Protein AF-A0A0G2AQW0-F1 (afdb_monomer_lite)

Foldseek 3Di:
DQDVVQLCVQLVLLVVLLVQCVVVLQADLVSLVVVDQAAHRSVLQLLSVCSNPQQSSLLSVLCVVCVVPDDPVLLVVLLVVQLVVLVCCCQPPVLVVCPVHNHSQYHPSDGGPSVVSVSNSSSSSSSSVCCSLPPPDDDDLVSLVVSLVSVLVSLCRNLVLVVLVVCVVPVDSRHDHDDSDDPVSCCVSVVSNVVSVVSSVRSND

pLDDT: mean 95.09, std 4.91, range [57.62, 98.62]

Sequence (205 aa):
MFSKTWLVVFVVPVLLQGMFAYRDDFFTPTDVLFRQTYGLPFLYHGGMWSDVFLFAPLMAYIIDTHGGTWEWKLLFIALAFGLAASYAMHMYLYVPGGMKIPEAHTHDGMLTTAGWIHLFYMTAGIAVLVLFYLAPSIHSPAEVWTVSGLLFLHFVIGTHVPFKIWVAIRNPIWYPTGPIVDLPTAFTLGGLAAALIGLSLWATR

Structure (mmCIF, N/CA/C/O backbone):
data_AF-A0A0G2AQW0-F1
#
_entry.id   AF-A0A0G2AQW0-F1
#
loop_
_atom_site.group_PDB
_atom_site.id
_atom_site.type_symbol
_atom_site.label_atom_id
_atom_site.label_alt_id
_atom_site.label_comp_id
_atom_site.label_asym_id
_atom_site.label_entity_id
_atom_site.label_seq_id
_atom_site.pdbx_PDB_ins_code
_atom_site.Cartn_x
_atom_site.Cartn_y
_atom_site.Cartn_z
_atom_site.occupancy
_atom_site.B_iso_or_equiv
_atom_site.auth_seq_id
_atom_site.auth_comp_id
_atom_site.auth_asym_id
_atom_site.auth_atom_id
_atom_site.pdbx_PDB_model_num
ATOM 1 N N . MET A 1 1 ? -11.891 -14.085 17.161 1.00 57.62 1 MET A N 1
ATOM 2 C CA . MET A 1 1 ? -11.386 -15.343 16.561 1.00 57.62 1 MET A CA 1
ATOM 3 C C . MET A 1 1 ? -11.055 -14.946 15.148 1.00 57.62 1 MET A C 1
ATOM 5 O O . MET A 1 1 ? -12.000 -14.733 14.416 1.00 57.62 1 MET A O 1
ATOM 9 N N . PHE A 1 2 ? -9.774 -14.769 14.809 1.00 69.62 2 PHE A N 1
ATOM 10 C CA . PHE A 1 2 ? -9.369 -14.102 13.566 1.00 69.62 2 PHE A CA 1
ATOM 11 C C . PHE A 1 2 ? -10.108 -14.672 12.345 1.00 69.62 2 PHE A C 1
ATOM 13 O O . PHE A 1 2 ? -9.852 -15.808 11.924 1.00 69.62 2 PHE A O 1
ATOM 20 N N . SER A 1 3 ? -11.063 -13.906 11.814 1.00 77.81 3 SER A N 1
ATOM 21 C CA . SER A 1 3 ? -11.886 -14.344 10.695 1.00 77.81 3 SER A CA 1
ATOM 22 C C . SER A 1 3 ? -11.045 -14.443 9.427 1.00 77.81 3 SER A C 1
ATOM 24 O O . SER A 1 3 ? -10.626 -13.446 8.835 1.00 77.81 3 SER A O 1
ATOM 26 N N . LYS A 1 4 ? -10.839 -15.682 8.967 1.00 89.62 4 LYS A N 1
ATOM 27 C CA . LYS A 1 4 ? -10.172 -15.983 7.690 1.00 89.62 4 LYS A CA 1
ATOM 28 C C . LYS A 1 4 ? -10.863 -15.297 6.504 1.00 89.62 4 LYS A C 1
ATOM 30 O O . LYS A 1 4 ? -10.213 -15.051 5.494 1.00 89.62 4 LYS A O 1
ATOM 35 N N . THR A 1 5 ? -12.149 -14.963 6.632 1.00 92.94 5 THR A N 1
ATOM 36 C CA . THR A 1 5 ? -12.943 -14.312 5.586 1.00 92.94 5 THR A CA 1
ATOM 37 C C . THR A 1 5 ? -12.361 -12.960 5.192 1.00 92.94 5 THR A C 1
ATOM 39 O O . THR A 1 5 ? -12.134 -12.727 4.008 1.00 92.94 5 THR A O 1
ATOM 42 N N . TRP A 1 6 ? -12.057 -12.085 6.156 1.00 93.50 6 TRP A N 1
ATOM 43 C CA . TRP A 1 6 ? -11.540 -10.749 5.841 1.00 93.50 6 TRP A CA 1
ATOM 44 C C . TRP A 1 6 ? -10.136 -10.800 5.254 1.00 93.50 6 TRP A C 1
ATOM 46 O O . TRP A 1 6 ? -9.836 -10.060 4.323 1.00 93.50 6 TRP A O 1
ATOM 56 N N . LEU A 1 7 ? -9.304 -11.738 5.711 1.00 93.69 7 LEU A N 1
ATOM 57 C CA . LEU A 1 7 ? -7.998 -11.955 5.099 1.00 93.69 7 LEU A CA 1
ATOM 58 C C . LEU A 1 7 ? -8.139 -12.319 3.613 1.00 93.69 7 LEU A C 1
ATOM 60 O O . LEU A 1 7 ? -7.457 -11.739 2.775 1.00 93.69 7 LEU A O 1
ATOM 64 N N . VAL A 1 8 ? -9.058 -13.229 3.271 1.00 94.12 8 VAL A N 1
ATOM 65 C CA . VAL A 1 8 ? -9.333 -13.590 1.870 1.00 94.12 8 VAL A CA 1
ATOM 66 C C . VAL A 1 8 ? -9.827 -12.378 1.075 1.00 94.12 8 VAL A C 1
ATOM 68 O O . VAL A 1 8 ? -9.347 -12.158 -0.035 1.00 94.12 8 VAL A O 1
ATOM 71 N N . VAL A 1 9 ? -10.722 -11.564 1.647 1.00 95.31 9 VAL A N 1
ATOM 72 C CA . VAL A 1 9 ? -11.251 -10.347 1.001 1.00 95.31 9 VAL A CA 1
ATOM 73 C C . VAL A 1 9 ? -10.143 -9.365 0.615 1.00 95.31 9 VAL A C 1
ATOM 75 O O . VAL A 1 9 ? -10.239 -8.763 -0.449 1.00 95.31 9 VAL A O 1
ATOM 78 N N . PHE A 1 10 ? -9.087 -9.223 1.422 1.00 96.25 10 PHE A N 1
ATOM 79 C CA . PHE A 1 10 ? -7.973 -8.317 1.109 1.00 96.25 10 PHE A CA 1
ATOM 80 C C . PHE A 1 10 ? -6.853 -8.975 0.285 1.00 96.25 10 PHE A C 1
ATOM 82 O O . PHE A 1 10 ? -6.223 -8.299 -0.522 1.00 96.25 10 PHE A O 1
ATOM 89 N N . VAL A 1 11 ? -6.621 -10.285 0.406 1.00 97.38 11 VAL A N 1
ATOM 90 C CA . VAL A 1 11 ? -5.570 -10.977 -0.368 1.00 97.38 11 VAL A CA 1
ATOM 91 C C . VAL A 1 11 ? -5.993 -11.238 -1.815 1.00 97.38 11 VAL A C 1
ATOM 93 O O . VAL A 1 11 ? -5.186 -11.075 -2.729 1.00 97.38 11 VAL A O 1
ATOM 96 N N . VAL A 1 12 ? -7.249 -11.627 -2.060 1.00 97.69 12 VAL A N 1
ATOM 97 C CA . VAL A 1 12 ? -7.725 -11.963 -3.415 1.00 97.69 12 VAL A CA 1
ATOM 98 C C . VAL A 1 12 ? -7.549 -10.804 -4.408 1.00 97.69 12 VAL A C 1
ATOM 100 O O . VAL A 1 12 ? -7.021 -11.058 -5.491 1.00 97.69 12 VAL A O 1
ATOM 103 N N . PRO A 1 13 ? -7.891 -9.541 -4.084 1.00 98.00 13 PRO A N 1
ATOM 104 C CA . PRO A 1 13 ? -7.624 -8.408 -4.967 1.00 98.00 13 PRO A CA 1
ATOM 105 C C . PRO A 1 13 ? -6.150 -8.256 -5.346 1.00 98.00 13 PRO A C 1
ATOM 107 O O . PRO A 1 13 ? -5.862 -7.906 -6.486 1.00 98.00 13 PRO A O 1
ATOM 110 N N . VAL A 1 14 ? -5.212 -8.537 -4.438 1.00 97.50 14 VAL A N 1
ATOM 111 C CA . VAL A 1 14 ? -3.770 -8.473 -4.735 1.00 97.50 14 VAL A CA 1
ATOM 112 C C . VAL A 1 14 ? -3.358 -9.580 -5.707 1.00 97.50 14 VAL A C 1
ATOM 114 O O . VAL A 1 14 ? -2.608 -9.336 -6.651 1.00 97.50 14 VAL A O 1
ATOM 117 N N . LEU A 1 15 ? -3.900 -10.790 -5.540 1.00 97.81 15 LEU A N 1
ATOM 118 C CA . LEU A 1 15 ? -3.663 -11.887 -6.483 1.00 97.81 15 LEU A CA 1
ATOM 119 C C . LEU A 1 15 ? -4.225 -11.569 -7.873 1.00 97.81 15 LEU A C 1
ATOM 121 O O . LEU A 1 15 ? -3.556 -11.817 -8.875 1.00 97.81 15 LEU A O 1
ATOM 125 N N . LEU A 1 16 ? -5.420 -10.973 -7.938 1.00 98.50 16 LEU A N 1
ATOM 126 C CA . LEU A 1 16 ? -6.009 -10.523 -9.200 1.00 98.50 16 LEU A CA 1
ATOM 127 C C . LEU A 1 16 ? -5.134 -9.461 -9.874 1.00 98.50 16 LEU A C 1
ATOM 129 O O . LEU A 1 16 ? -4.903 -9.555 -11.076 1.00 98.50 16 LEU A O 1
ATOM 133 N N . GLN A 1 17 ? -4.589 -8.502 -9.119 1.00 98.50 17 GLN A N 1
ATOM 134 C CA . GLN A 1 17 ? -3.636 -7.520 -9.652 1.00 98.50 17 GLN A CA 1
ATOM 135 C C . GLN A 1 17 ? -2.411 -8.203 -10.270 1.00 98.50 17 GLN A C 1
ATOM 137 O O . GLN A 1 17 ? -2.045 -7.870 -11.393 1.00 98.50 17 GLN A O 1
ATOM 142 N N . GLY A 1 18 ? -1.847 -9.222 -9.613 1.00 98.31 18 GLY A N 1
ATOM 143 C CA . GLY A 1 18 ? -0.744 -10.013 -10.167 1.00 98.31 18 GLY A CA 1
ATOM 144 C C . GLY A 1 18 ? -1.115 -10.762 -11.453 1.00 98.31 18 GLY A C 1
ATOM 145 O O . GLY A 1 18 ? -0.332 -10.783 -12.401 1.00 98.31 18 GLY A O 1
ATOM 146 N N . MET A 1 19 ? -2.325 -11.326 -11.531 1.00 98.56 19 MET A N 1
ATOM 147 C CA . MET A 1 19 ? -2.822 -11.982 -12.750 1.00 98.56 19 MET A CA 1
ATOM 148 C C . MET A 1 19 ? -2.968 -11.000 -13.918 1.00 98.56 19 MET A C 1
ATOM 150 O O . MET A 1 19 ? -2.592 -11.324 -15.044 1.00 98.56 19 MET A O 1
ATOM 154 N N . PHE A 1 20 ? -3.502 -9.801 -13.669 1.00 98.62 20 PHE A N 1
ATOM 155 C CA . PHE A 1 20 ? -3.616 -8.770 -14.704 1.00 98.62 20 PHE A CA 1
ATOM 156 C C . PHE A 1 20 ? -2.255 -8.183 -15.081 1.00 98.62 20 PHE A C 1
ATOM 158 O O . PHE A 1 20 ? -2.016 -7.966 -16.262 1.00 98.62 20 PHE A O 1
ATOM 165 N N . ALA A 1 21 ? -1.336 -8.036 -14.126 1.00 98.38 21 ALA A N 1
ATOM 166 C CA . ALA A 1 21 ? 0.043 -7.651 -14.407 1.00 98.38 21 ALA A CA 1
ATOM 167 C C . ALA A 1 21 ? 0.755 -8.674 -15.306 1.00 98.38 21 ALA A C 1
ATOM 169 O O . ALA A 1 21 ? 1.513 -8.288 -16.188 1.00 98.38 21 ALA A O 1
ATOM 170 N N . TYR A 1 22 ? 0.497 -9.973 -15.114 1.00 98.31 22 TYR A N 1
ATOM 171 C CA . TYR A 1 22 ? 1.014 -11.025 -15.995 1.00 98.31 22 TYR A CA 1
ATOM 172 C C . TYR A 1 22 ? 0.427 -10.935 -17.400 1.00 98.31 22 TYR A C 1
ATOM 174 O O . TYR A 1 22 ? 1.158 -11.043 -18.375 1.00 98.31 22 TYR A O 1
ATOM 182 N N . ARG A 1 23 ? -0.879 -10.677 -17.511 1.00 98.25 23 ARG A N 1
ATOM 183 C CA . ARG A 1 23 ? -1.544 -10.487 -18.805 1.00 98.25 23 ARG A CA 1
ATOM 184 C C . ARG A 1 23 ? -1.045 -9.250 -19.567 1.00 98.25 23 ARG A C 1
ATOM 186 O O . ARG A 1 23 ? -1.055 -9.282 -20.792 1.00 98.25 23 ARG A O 1
ATOM 193 N N . ASP A 1 24 ? -0.655 -8.192 -18.861 1.00 97.75 24 ASP A N 1
ATOM 194 C CA . ASP A 1 24 ? -0.187 -6.932 -19.455 1.00 97.75 24 ASP A CA 1
ATOM 195 C C . ASP A 1 24 ? 1.343 -6.885 -19.670 1.00 97.75 24 ASP A C 1
ATOM 197 O O . ASP A 1 24 ? 1.870 -5.837 -20.042 1.00 97.75 24 ASP A O 1
ATOM 201 N N . ASP A 1 25 ? 2.063 -8.000 -19.491 1.00 97.94 25 ASP A N 1
ATOM 202 C CA . ASP A 1 25 ? 3.528 -8.107 -19.622 1.00 97.94 25 ASP A CA 1
ATOM 203 C C . ASP A 1 25 ? 4.318 -7.239 -18.613 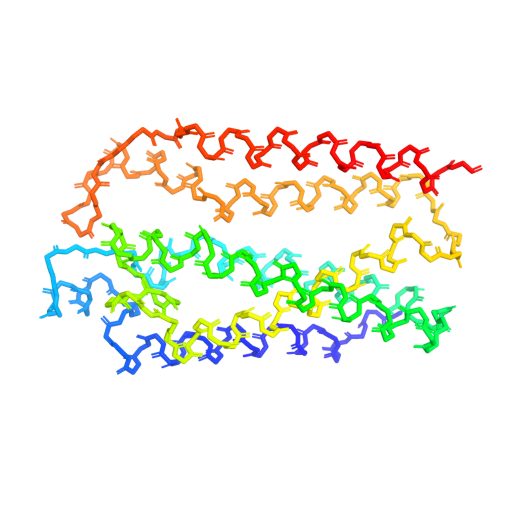1.00 97.94 25 ASP A C 1
ATOM 205 O O . ASP A 1 25 ? 5.392 -6.713 -18.902 1.00 97.94 25 ASP A O 1
ATOM 209 N N . PHE A 1 26 ? 3.798 -7.094 -17.391 1.00 98.19 26 PHE A N 1
ATOM 210 C CA . PHE A 1 26 ? 4.423 -6.342 -16.291 1.00 98.19 26 PHE A CA 1
ATOM 211 C C . PHE A 1 26 ? 4.715 -7.187 -15.045 1.00 98.19 26 PHE A C 1
ATOM 213 O O . PHE A 1 26 ? 5.029 -6.648 -13.981 1.00 98.19 26 PHE A O 1
ATOM 220 N N . PHE A 1 27 ? 4.615 -8.515 -15.120 1.00 98.38 27 PHE A N 1
ATOM 221 C CA . PHE A 1 27 ? 4.781 -9.359 -13.936 1.00 98.38 27 PHE A CA 1
ATOM 222 C C . PHE A 1 27 ? 6.247 -9.567 -13.549 1.00 98.38 27 PHE A C 1
ATOM 224 O O . PHE A 1 27 ? 6.622 -9.335 -12.394 1.00 98.38 27 PHE A O 1
ATOM 231 N N . THR A 1 28 ? 7.085 -9.975 -14.505 1.00 98.44 28 THR A N 1
ATOM 232 C CA . THR A 1 28 ? 8.520 -10.213 -14.302 1.00 98.44 28 THR A CA 1
ATOM 233 C C . THR A 1 28 ? 9.386 -9.139 -14.971 1.00 98.44 28 THR A C 1
ATOM 235 O O . THR A 1 28 ? 8.928 -8.450 -15.883 1.00 98.44 28 THR A O 1
ATOM 238 N N . PRO A 1 29 ? 10.668 -9.002 -14.576 1.00 98.00 29 PRO A N 1
ATOM 239 C CA . PRO A 1 29 ? 11.608 -8.146 -15.298 1.00 98.00 29 PRO A CA 1
ATOM 240 C C . PRO A 1 29 ? 11.737 -8.483 -16.789 1.00 98.00 29 PRO A C 1
ATOM 242 O O . PRO A 1 29 ? 11.924 -7.583 -17.599 1.00 98.00 29 PRO A O 1
ATOM 245 N N . THR A 1 30 ? 11.646 -9.767 -17.152 1.00 98.06 30 THR A N 1
ATOM 246 C CA . THR A 1 30 ? 11.741 -10.209 -18.549 1.00 98.06 30 THR A CA 1
ATOM 247 C C . THR A 1 30 ? 10.562 -9.698 -19.370 1.00 98.06 30 THR A C 1
ATOM 249 O O . THR A 1 30 ? 10.778 -9.198 -20.469 1.00 98.06 30 THR A O 1
ATOM 252 N N . ASP A 1 31 ? 9.347 -9.770 -18.822 1.00 97.62 31 ASP A N 1
ATOM 253 C CA . ASP A 1 31 ? 8.132 -9.298 -19.501 1.00 97.62 31 ASP A CA 1
ATOM 254 C C . ASP A 1 31 ? 8.213 -7.784 -19.748 1.00 97.62 31 ASP A C 1
ATOM 256 O O . ASP A 1 31 ? 8.031 -7.312 -20.871 1.00 97.62 31 ASP A O 1
ATOM 260 N N . VAL A 1 32 ? 8.634 -7.033 -18.720 1.00 97.31 32 VAL A N 1
ATOM 261 C CA . VAL A 1 32 ? 8.836 -5.580 -18.815 1.00 97.31 32 VAL A CA 1
ATOM 262 C C . VAL A 1 32 ? 9.848 -5.237 -19.906 1.00 97.31 32 VAL A C 1
ATOM 264 O O . VAL A 1 32 ? 9.578 -4.358 -20.718 1.00 97.31 32 VAL A O 1
ATOM 267 N N . LEU A 1 33 ? 10.989 -5.935 -19.951 1.00 97.25 33 LEU A N 1
ATOM 268 C CA . LEU A 1 33 ? 12.038 -5.701 -20.950 1.00 97.25 33 LEU A CA 1
ATOM 269 C C . LEU A 1 33 ? 11.635 -6.115 -22.372 1.00 97.25 33 LEU A C 1
ATOM 271 O O . LEU A 1 33 ? 12.187 -5.596 -23.340 1.00 97.25 33 LEU A O 1
ATOM 275 N N . PHE A 1 34 ? 10.695 -7.051 -22.511 1.00 97.12 34 PHE A N 1
ATOM 276 C CA . PHE A 1 34 ? 10.132 -7.417 -23.808 1.00 97.12 34 PHE A CA 1
ATOM 277 C C . PHE A 1 34 ? 9.207 -6.318 -24.345 1.00 97.12 34 PHE A C 1
ATOM 279 O O . PHE A 1 34 ? 9.198 -6.047 -25.546 1.00 97.12 34 PHE A O 1
ATOM 286 N N . ARG A 1 35 ? 8.458 -5.661 -23.454 1.00 94.44 35 ARG A N 1
ATOM 287 C CA . ARG A 1 35 ? 7.511 -4.598 -23.806 1.00 94.44 35 ARG A CA 1
ATOM 288 C C . ARG A 1 35 ? 8.170 -3.225 -23.972 1.00 94.44 35 ARG A C 1
ATOM 290 O O . ARG A 1 35 ? 7.744 -2.445 -24.819 1.00 94.44 35 ARG A O 1
ATOM 297 N N . GLN A 1 36 ? 9.173 -2.903 -23.158 1.00 96.06 36 GLN A N 1
ATOM 298 C CA . GLN A 1 36 ? 9.772 -1.566 -23.074 1.00 96.06 36 GLN A CA 1
ATOM 299 C C . GLN A 1 36 ? 11.179 -1.592 -22.455 1.00 96.06 36 GLN A C 1
ATOM 301 O O . GLN A 1 36 ? 11.650 -2.609 -21.965 1.00 96.06 36 GLN A O 1
ATOM 306 N N . THR A 1 37 ? 11.868 -0.450 -22.440 1.00 96.25 37 THR A N 1
ATOM 307 C CA . THR A 1 37 ? 13.268 -0.372 -21.986 1.00 96.25 37 THR A CA 1
ATOM 308 C C . THR A 1 37 ? 13.446 -0.575 -20.477 1.00 96.25 37 THR A C 1
ATOM 310 O O . THR A 1 37 ? 14.474 -1.091 -20.045 1.00 96.25 37 THR A O 1
ATOM 313 N N . TYR A 1 38 ? 12.488 -0.133 -19.661 1.00 97.06 38 TYR A N 1
ATOM 314 C CA . TYR A 1 38 ? 12.552 -0.211 -18.201 1.00 97.06 38 TYR A CA 1
ATOM 315 C C . TYR A 1 38 ? 11.147 -0.105 -17.592 1.00 97.06 38 TYR A C 1
ATOM 317 O O . TYR A 1 38 ? 10.218 0.366 -18.242 1.00 97.06 38 TYR A O 1
ATOM 325 N N . GLY A 1 39 ? 11.004 -0.497 -16.328 1.00 96.50 39 GLY A N 1
ATOM 326 C CA . GLY A 1 39 ? 9.765 -0.396 -15.560 1.00 96.50 39 GLY A CA 1
ATOM 327 C C . GLY A 1 39 ? 9.869 -1.118 -14.217 1.00 96.50 39 GLY A C 1
ATOM 328 O O . GLY A 1 39 ? 10.850 -1.812 -13.947 1.00 96.50 39 GLY A O 1
ATOM 329 N N . LEU A 1 40 ? 8.869 -0.959 -13.353 1.00 97.19 40 LEU A N 1
ATOM 330 C CA . LEU A 1 40 ? 8.780 -1.718 -12.105 1.00 97.19 40 LEU A CA 1
ATOM 331 C C . LEU A 1 40 ? 7.904 -2.966 -12.317 1.00 97.19 40 LEU A C 1
ATOM 333 O O . LEU A 1 40 ? 6.680 -2.842 -12.393 1.00 97.19 40 LEU A O 1
ATOM 337 N N . PRO A 1 41 ? 8.497 -4.171 -12.399 1.00 97.56 41 PRO A N 1
ATOM 338 C CA . PRO A 1 41 ? 7.729 -5.404 -12.488 1.00 97.56 41 PRO A CA 1
ATOM 339 C C . PRO A 1 41 ? 6.989 -5.693 -11.178 1.00 97.56 41 PRO A C 1
ATOM 341 O O . PRO A 1 41 ? 7.522 -5.464 -10.087 1.00 97.56 41 PRO A O 1
ATOM 344 N N . PHE A 1 42 ? 5.792 -6.273 -11.282 1.00 97.88 42 PHE A N 1
ATOM 345 C CA . PHE A 1 42 ? 4.913 -6.592 -10.151 1.00 97.88 42 PHE A CA 1
ATOM 346 C C . PHE A 1 42 ? 5.622 -7.417 -9.070 1.00 97.88 42 PHE A C 1
ATOM 348 O O . PHE A 1 42 ? 5.492 -7.129 -7.882 1.00 97.88 42 PHE A O 1
ATOM 355 N N . LEU A 1 43 ? 6.448 -8.397 -9.460 1.00 97.75 43 LEU A N 1
ATOM 356 C CA . LEU A 1 43 ? 7.209 -9.219 -8.510 1.00 97.75 43 LEU A CA 1
ATOM 357 C C . LEU A 1 43 ? 8.181 -8.418 -7.631 1.00 97.75 43 LEU A C 1
ATOM 359 O O . LEU A 1 43 ? 8.508 -8.865 -6.534 1.00 97.75 43 LEU A O 1
ATOM 363 N N . TYR A 1 44 ? 8.631 -7.247 -8.078 1.00 97.31 44 TYR A N 1
ATOM 364 C CA . TYR A 1 44 ? 9.506 -6.356 -7.311 1.00 97.31 44 TYR A CA 1
ATOM 365 C C . TYR A 1 44 ? 8.746 -5.171 -6.698 1.00 97.31 44 TYR A C 1
ATOM 367 O O . TYR A 1 44 ? 9.345 -4.305 -6.053 1.00 97.31 44 TYR A O 1
ATOM 375 N N . HIS A 1 45 ? 7.421 -5.145 -6.837 1.00 96.81 45 HIS A N 1
ATOM 376 C CA . HIS A 1 45 ? 6.576 -4.107 -6.275 1.00 96.81 45 HIS A CA 1
ATOM 377 C C . HIS A 1 45 ? 6.377 -4.337 -4.769 1.00 96.81 45 HIS A C 1
ATOM 379 O O . HIS A 1 45 ? 5.417 -4.967 -4.330 1.00 96.81 45 HIS A O 1
ATOM 385 N N . GLY A 1 46 ? 7.298 -3.803 -3.958 1.00 96.00 46 GLY A N 1
ATOM 386 C CA . GLY A 1 46 ? 7.304 -3.957 -2.494 1.00 96.00 46 GLY A CA 1
ATOM 387 C C . GLY A 1 46 ? 5.950 -3.699 -1.822 1.00 96.00 46 GLY A C 1
ATOM 388 O O . GLY A 1 46 ? 5.563 -4.475 -0.949 1.00 96.00 46 GLY A O 1
ATOM 389 N N . GLY A 1 47 ? 5.204 -2.688 -2.286 1.00 96.50 47 GLY A N 1
ATOM 390 C CA . GLY A 1 47 ? 3.852 -2.383 -1.803 1.00 96.50 47 GLY A CA 1
ATOM 391 C C . GLY A 1 47 ? 2.895 -3.579 -1.840 1.00 96.50 47 GLY A C 1
ATOM 392 O O . GLY A 1 47 ? 2.258 -3.863 -0.830 1.00 96.50 47 GLY A O 1
ATOM 393 N N . MET A 1 48 ? 2.912 -4.371 -2.919 1.00 97.69 48 MET A N 1
ATOM 394 C CA . MET A 1 48 ? 2.001 -5.509 -3.097 1.00 97.69 48 MET A CA 1
ATOM 395 C C . MET A 1 48 ? 2.329 -6.662 -2.151 1.00 97.69 48 MET A C 1
ATOM 397 O O . MET A 1 48 ? 1.450 -7.362 -1.654 1.00 97.69 48 MET A O 1
ATOM 401 N N . TRP A 1 49 ? 3.611 -6.864 -1.857 1.00 97.06 49 TRP A N 1
ATOM 402 C CA . TRP A 1 49 ? 4.015 -7.874 -0.885 1.00 97.06 49 TRP A CA 1
ATOM 403 C C . TRP A 1 49 ? 3.701 -7.428 0.539 1.00 97.06 49 TRP A C 1
ATOM 405 O O . TRP A 1 49 ? 3.202 -8.225 1.334 1.00 97.06 49 TRP A O 1
ATOM 415 N N . SER A 1 50 ? 3.923 -6.151 0.863 1.00 98.00 50 SER A N 1
ATOM 416 C CA . SER A 1 50 ? 3.461 -5.611 2.143 1.00 98.00 50 SER A CA 1
ATOM 417 C C . SER A 1 50 ? 1.939 -5.584 2.246 1.00 98.00 50 SER A C 1
ATOM 419 O O . SER A 1 50 ? 1.424 -5.653 3.356 1.00 98.00 50 SER A O 1
ATOM 421 N N . ASP A 1 51 ? 1.208 -5.538 1.136 1.00 97.81 51 ASP A N 1
ATOM 422 C CA . ASP A 1 51 ? -0.240 -5.705 1.154 1.00 97.81 51 ASP A CA 1
ATOM 423 C C . ASP A 1 51 ? -0.623 -7.099 1.642 1.00 97.81 51 ASP A C 1
ATOM 425 O O . ASP A 1 51 ? -1.365 -7.237 2.610 1.00 97.81 51 ASP A O 1
ATOM 429 N N . VAL A 1 52 ? -0.050 -8.144 1.044 1.00 97.19 52 VAL A N 1
ATOM 430 C CA . VAL A 1 52 ? -0.364 -9.536 1.403 1.00 97.19 52 VAL A CA 1
ATOM 431 C C . VAL A 1 52 ? 0.066 -9.880 2.829 1.00 97.19 52 VAL A C 1
ATOM 433 O O . VAL A 1 52 ? -0.697 -10.503 3.566 1.00 97.19 52 VAL A O 1
ATOM 436 N N . PHE A 1 53 ? 1.288 -9.512 3.221 1.00 97.62 53 PHE A N 1
ATOM 437 C CA . PHE A 1 53 ? 1.889 -10.003 4.468 1.00 97.62 53 PHE A CA 1
ATOM 438 C C . PHE A 1 53 ? 1.673 -9.094 5.677 1.00 97.62 53 PHE A C 1
ATOM 440 O O . PHE A 1 53 ? 1.843 -9.552 6.806 1.00 97.62 53 PHE A O 1
ATOM 447 N N . LEU A 1 54 ? 1.318 -7.826 5.463 1.00 97.81 54 LEU A N 1
ATOM 448 C CA . LEU A 1 54 ? 1.202 -6.839 6.536 1.00 97.81 54 LEU A CA 1
ATOM 449 C C . LEU A 1 54 ? -0.164 -6.150 6.530 1.00 97.81 54 LEU A C 1
ATOM 451 O O . LEU A 1 54 ? -0.879 -6.225 7.527 1.00 97.81 54 LEU A O 1
ATOM 455 N N . PHE A 1 55 ? -0.564 -5.530 5.418 1.00 97.69 55 PHE A N 1
ATOM 456 C CA . PHE A 1 55 ? -1.790 -4.733 5.360 1.00 97.69 55 PHE A CA 1
ATOM 457 C C . PHE A 1 55 ? -3.061 -5.583 5.429 1.00 97.69 55 PHE A C 1
ATOM 459 O O . PHE A 1 55 ? -3.925 -5.315 6.256 1.00 97.69 55 PHE A O 1
ATOM 466 N N . ALA A 1 56 ? -3.180 -6.635 4.620 1.00 97.62 56 ALA A N 1
ATOM 467 C CA . ALA A 1 56 ? -4.358 -7.497 4.592 1.00 97.62 56 ALA A CA 1
ATOM 468 C C . ALA A 1 56 ? -4.621 -8.178 5.953 1.00 97.62 56 ALA A C 1
ATOM 470 O O . ALA A 1 56 ? -5.759 -8.113 6.428 1.00 97.62 56 ALA A O 1
ATOM 471 N N . PRO A 1 57 ? -3.614 -8.756 6.648 1.00 97.44 57 PRO A N 1
ATOM 472 C CA . PRO A 1 57 ? -3.791 -9.236 8.017 1.00 97.44 57 PRO A CA 1
ATOM 473 C C . PRO A 1 57 ? -4.196 -8.133 8.998 1.00 97.44 57 PRO A C 1
ATOM 475 O O . PRO A 1 57 ? -5.057 -8.368 9.846 1.00 97.44 57 PRO A O 1
ATOM 478 N N . LEU A 1 58 ? -3.617 -6.934 8.872 1.00 97.75 58 LEU A N 1
ATOM 479 C CA . LEU A 1 58 ? -3.947 -5.787 9.718 1.00 97.75 58 LEU A CA 1
ATOM 480 C C . LEU A 1 58 ? -5.403 -5.340 9.526 1.00 97.75 58 LEU A C 1
ATOM 482 O O . LEU A 1 58 ? -6.120 -5.164 10.508 1.00 97.75 58 LEU A O 1
ATOM 486 N N . MET A 1 59 ? -5.870 -5.213 8.282 1.00 98.06 59 MET A N 1
ATOM 487 C CA . MET A 1 59 ? -7.259 -4.852 7.977 1.00 98.06 59 MET A CA 1
ATOM 488 C C . MET A 1 59 ? -8.224 -5.921 8.481 1.00 98.06 59 MET A C 1
ATOM 490 O O . MET A 1 59 ? -9.225 -5.600 9.120 1.00 98.06 59 MET A O 1
ATOM 494 N N . ALA A 1 60 ? -7.901 -7.197 8.260 1.00 97.19 60 ALA A N 1
ATOM 495 C CA . ALA A 1 60 ? -8.699 -8.307 8.761 1.00 97.19 60 ALA A CA 1
ATOM 496 C C . ALA A 1 60 ? -8.802 -8.299 10.293 1.00 97.19 60 ALA A C 1
ATOM 498 O O . ALA A 1 60 ? -9.893 -8.495 10.824 1.00 97.19 60 ALA A O 1
ATOM 499 N N . TYR A 1 61 ? -7.699 -8.023 10.995 1.00 96.62 61 TYR A N 1
ATOM 500 C CA . TYR A 1 61 ? -7.682 -7.886 12.452 1.00 96.62 61 TYR A CA 1
ATOM 501 C C . TYR A 1 61 ? -8.579 -6.741 12.936 1.00 96.62 61 TYR A C 1
ATOM 503 O O . TYR A 1 61 ? -9.395 -6.943 13.838 1.00 96.62 61 TYR A O 1
ATOM 511 N N . ILE A 1 62 ? -8.462 -5.562 12.317 1.00 96.75 62 ILE A N 1
ATOM 512 C CA . ILE A 1 62 ? -9.257 -4.383 12.679 1.00 96.75 62 ILE A CA 1
ATOM 513 C C . ILE A 1 62 ? -10.750 -4.664 12.491 1.00 96.75 62 ILE A C 1
ATOM 515 O O . ILE A 1 62 ? -11.537 -4.396 13.395 1.00 96.75 62 ILE A O 1
ATOM 519 N N . ILE A 1 63 ? -11.150 -5.237 11.352 1.00 96.69 63 ILE A N 1
ATOM 520 C CA . ILE A 1 63 ? -12.564 -5.526 11.077 1.00 96.69 63 ILE A CA 1
ATOM 521 C C . ILE A 1 63 ? -13.094 -6.632 1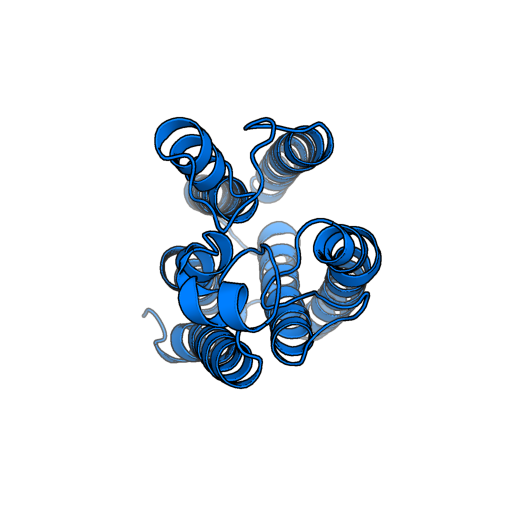2.002 1.00 96.69 63 ILE A C 1
ATOM 523 O O . ILE A 1 63 ? -14.215 -6.516 12.489 1.00 96.69 63 ILE A O 1
ATOM 527 N N . ASP A 1 64 ? -12.319 -7.686 12.279 1.00 95.75 64 ASP A N 1
ATOM 528 C CA . ASP A 1 64 ? -12.740 -8.763 13.195 1.00 95.75 64 ASP A CA 1
ATOM 529 C C . ASP A 1 64 ? -12.967 -8.244 14.622 1.00 95.75 64 ASP A C 1
ATOM 531 O O . ASP A 1 64 ? -13.892 -8.681 15.303 1.00 95.75 64 ASP A O 1
ATOM 535 N N . THR A 1 65 ? -12.132 -7.299 15.062 1.00 95.06 65 THR A N 1
ATOM 536 C CA . THR A 1 65 ? -12.148 -6.784 16.438 1.00 95.06 65 THR A CA 1
ATOM 537 C C . THR A 1 65 ? -13.153 -5.646 16.620 1.00 95.06 65 THR A C 1
ATOM 539 O O . THR A 1 65 ? -13.874 -5.622 17.615 1.00 95.06 65 THR A O 1
ATOM 542 N N . HIS A 1 66 ? -13.231 -4.723 15.656 1.00 95.56 66 HIS A N 1
ATOM 543 C CA . HIS A 1 66 ? -13.993 -3.470 15.776 1.00 95.56 66 HIS A CA 1
ATOM 544 C C . HIS A 1 66 ? -15.148 -3.351 14.785 1.00 95.56 66 HIS A C 1
ATOM 546 O O . HIS A 1 66 ? -16.055 -2.556 14.995 1.00 95.56 66 HIS A O 1
ATOM 552 N N . GLY A 1 67 ? -15.176 -4.149 13.717 1.00 95.44 67 GLY A N 1
ATOM 553 C CA . GLY A 1 67 ? -16.154 -3.987 12.637 1.00 95.44 67 GLY A CA 1
ATOM 554 C C . GLY A 1 67 ? -17.611 -4.132 13.078 1.00 95.44 67 GLY A C 1
ATOM 555 O O . GLY A 1 67 ? -18.497 -3.514 12.494 1.00 95.44 67 GLY A O 1
ATOM 556 N N . GLY A 1 68 ? -17.865 -4.910 14.135 1.00 95.12 68 GLY A N 1
ATOM 557 C CA . GLY A 1 68 ? -19.204 -5.098 14.698 1.00 95.12 68 GLY A CA 1
ATOM 558 C C . GLY A 1 68 ? -19.768 -3.884 15.443 1.00 95.12 68 GLY A C 1
ATOM 559 O O . GLY A 1 68 ? -20.969 -3.857 15.705 1.00 95.12 68 GLY A O 1
ATOM 560 N N . THR A 1 69 ? -18.941 -2.892 15.790 1.00 95.81 69 THR A N 1
ATOM 561 C CA . THR A 1 69 ? -19.382 -1.677 16.501 1.00 95.81 69 THR A CA 1
ATOM 562 C C . THR A 1 69 ? -19.617 -0.492 15.568 1.00 95.81 69 THR A C 1
ATOM 564 O O . THR A 1 69 ? -20.149 0.529 15.999 1.00 95.81 69 THR A O 1
ATOM 567 N N . TRP A 1 70 ? -19.245 -0.602 14.291 1.00 96.44 70 TRP A N 1
ATOM 568 C CA . TRP A 1 70 ? -19.365 0.503 13.349 1.00 96.44 70 TRP A CA 1
ATOM 569 C C . TRP A 1 70 ? -20.801 0.706 12.877 1.00 96.44 70 TRP A C 1
ATOM 571 O O . TRP A 1 70 ? -21.483 -0.213 12.423 1.00 96.44 70 TRP A O 1
ATOM 581 N N . GLU A 1 71 ? -21.245 1.958 12.900 1.00 96.56 71 GLU A N 1
ATOM 582 C CA . GLU A 1 71 ? -22.517 2.335 12.300 1.00 96.56 71 GLU A CA 1
ATOM 583 C C . GLU A 1 71 ? -22.433 2.308 10.769 1.00 96.56 71 GLU A C 1
ATOM 585 O O . GLU A 1 71 ? -21.509 2.865 10.170 1.00 96.56 71 GLU A O 1
ATOM 590 N N . TRP A 1 72 ? -23.464 1.770 10.111 1.00 96.75 72 TRP A N 1
ATOM 591 C CA . TRP A 1 72 ? -23.566 1.753 8.645 1.00 96.75 72 TRP A CA 1
ATOM 592 C C . TRP A 1 72 ? -23.397 3.138 8.013 1.00 96.75 72 TRP A C 1
ATOM 594 O O . TRP A 1 72 ? -22.757 3.276 6.973 1.00 96.75 72 TRP A O 1
ATOM 604 N N . LYS A 1 73 ? -23.932 4.184 8.657 1.00 97.31 73 LYS A N 1
ATOM 605 C CA . LYS A 1 73 ? -23.781 5.569 8.195 1.00 97.31 73 LYS A CA 1
ATOM 606 C C . LYS A 1 73 ? -22.310 5.989 8.148 1.00 97.31 73 LYS A C 1
ATOM 608 O O . LYS A 1 73 ? -21.879 6.557 7.147 1.00 97.31 73 LYS A O 1
ATOM 613 N N . LEU A 1 74 ? -21.550 5.705 9.208 1.00 96.62 74 LEU A N 1
ATOM 614 C CA . LEU A 1 74 ? -20.122 6.015 9.266 1.00 96.62 74 LEU A CA 1
A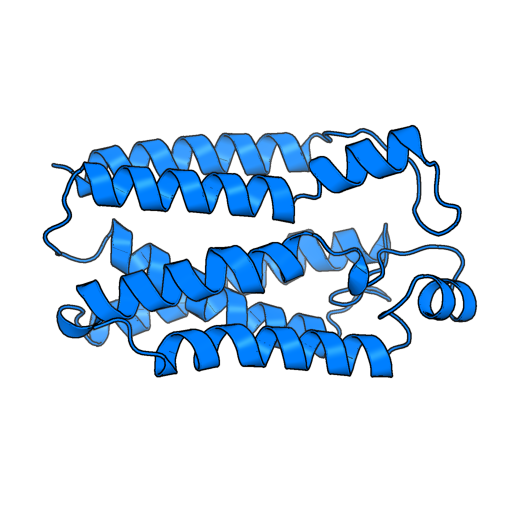TOM 615 C C . LEU A 1 74 ? -19.342 5.192 8.242 1.00 96.62 74 LEU A C 1
ATOM 617 O O . LEU A 1 74 ? -18.468 5.742 7.580 1.00 96.62 74 LEU A O 1
ATOM 621 N N . LEU A 1 75 ? -19.708 3.921 8.041 1.00 97.25 75 LEU A N 1
ATOM 622 C CA . LEU A 1 75 ? -19.098 3.077 7.014 1.00 97.25 75 LEU A CA 1
ATOM 623 C C . LEU A 1 75 ? -19.252 3.675 5.609 1.00 97.25 75 LEU A C 1
ATOM 625 O O . LEU A 1 75 ? -18.266 3.775 4.883 1.00 97.25 75 LEU A O 1
ATOM 629 N N . PHE A 1 76 ? -20.450 4.128 5.224 1.00 98.00 76 PHE A N 1
ATOM 630 C CA . PHE A 1 76 ? -20.652 4.754 3.911 1.00 98.00 76 PHE A CA 1
ATOM 631 C C . PHE A 1 76 ? -19.882 6.068 3.754 1.00 98.00 76 PHE A C 1
ATOM 633 O O . PHE A 1 76 ? -19.324 6.321 2.686 1.00 98.00 76 PHE A O 1
ATOM 640 N N . ILE A 1 77 ? -19.809 6.887 4.808 1.00 97.88 77 ILE A N 1
ATOM 641 C CA . ILE A 1 77 ? -19.005 8.119 4.800 1.00 97.88 77 ILE A CA 1
ATOM 642 C C . ILE A 1 77 ? -17.519 7.782 4.629 1.00 97.88 77 ILE A C 1
ATOM 644 O O . ILE A 1 77 ? -16.849 8.381 3.789 1.00 97.88 77 ILE A O 1
ATOM 648 N N . ALA A 1 78 ? -17.012 6.800 5.378 1.00 97.75 78 ALA A N 1
ATOM 649 C CA . ALA A 1 78 ? -15.626 6.356 5.299 1.00 97.75 78 ALA A CA 1
ATOM 650 C C . ALA A 1 78 ? -15.288 5.771 3.920 1.00 97.75 78 ALA A C 1
ATOM 652 O O . ALA A 1 78 ? -14.223 6.064 3.385 1.00 97.75 78 ALA A O 1
ATOM 653 N N . LEU A 1 79 ? -16.203 5.013 3.306 1.00 98.19 79 LEU A N 1
ATOM 654 C CA . LEU A 1 79 ? -16.055 4.507 1.938 1.00 98.19 79 LEU A CA 1
ATOM 655 C C . LEU A 1 79 ? -16.034 5.633 0.903 1.00 98.19 79 LEU A C 1
ATOM 657 O O . LEU A 1 79 ? -15.187 5.619 0.014 1.00 98.19 79 LEU A O 1
ATOM 661 N N . ALA A 1 80 ? -16.922 6.622 1.018 1.00 98.19 80 ALA A N 1
ATOM 662 C CA . ALA A 1 80 ? -16.938 7.769 0.112 1.00 98.19 80 ALA A CA 1
ATOM 663 C C . ALA A 1 80 ? -15.642 8.588 0.220 1.00 98.19 80 ALA A C 1
ATOM 665 O O . ALA A 1 80 ? -15.043 8.946 -0.795 1.00 98.19 80 ALA A O 1
ATOM 666 N N . PHE A 1 81 ? -15.175 8.830 1.448 1.00 98.00 81 PHE A N 1
ATOM 667 C CA . PHE A 1 81 ? -13.893 9.481 1.697 1.00 98.00 81 PHE A CA 1
ATOM 668 C C . PHE A 1 81 ? -12.723 8.652 1.152 1.00 98.00 81 PHE A C 1
ATOM 670 O O . PHE A 1 81 ? -11.872 9.185 0.442 1.00 98.00 81 PHE A O 1
ATOM 677 N N . GLY A 1 82 ? -12.703 7.347 1.432 1.00 97.94 82 GLY A N 1
ATOM 678 C CA . GLY A 1 82 ? -11.682 6.423 0.946 1.00 97.94 82 GLY A CA 1
ATOM 679 C C . GLY A 1 82 ? -11.616 6.379 -0.576 1.00 97.94 82 GLY A C 1
ATOM 680 O O . GLY A 1 82 ? -10.522 6.395 -1.132 1.00 97.94 82 GLY A O 1
ATOM 681 N N . LEU A 1 83 ? -12.767 6.415 -1.253 1.00 98.50 83 LEU A N 1
ATOM 682 C CA . LEU A 1 83 ? -12.841 6.448 -2.711 1.00 98.50 83 LEU A CA 1
ATOM 683 C C . LEU A 1 83 ? -12.272 7.754 -3.256 1.00 98.50 83 LEU A C 1
ATOM 685 O O . LEU A 1 83 ? -11.448 7.723 -4.165 1.00 98.50 83 LEU A O 1
ATOM 689 N N . ALA A 1 84 ? -12.674 8.893 -2.689 1.00 98.25 84 ALA A N 1
ATOM 690 C CA . ALA A 1 84 ? -12.168 10.196 -3.105 1.00 98.25 84 ALA A CA 1
ATOM 691 C C . ALA A 1 84 ? -10.645 10.300 -2.910 1.00 98.25 84 ALA A C 1
ATOM 693 O O . ALA A 1 84 ? -9.933 10.716 -3.824 1.00 98.25 84 ALA A O 1
ATOM 694 N N . ALA A 1 85 ? -10.139 9.869 -1.750 1.00 97.19 85 ALA A N 1
ATOM 695 C CA . ALA A 1 85 ? -8.712 9.859 -1.444 1.00 97.19 85 ALA A CA 1
ATOM 696 C C . ALA A 1 85 ? -7.937 8.905 -2.366 1.00 97.19 85 ALA A C 1
ATOM 698 O O . ALA A 1 85 ? -6.936 9.303 -2.961 1.00 97.19 85 ALA A O 1
ATOM 699 N N . SER A 1 86 ? -8.416 7.667 -2.531 1.00 98.00 86 SER A N 1
ATOM 700 C CA . SER A 1 86 ? -7.795 6.672 -3.410 1.00 98.00 86 SER A CA 1
ATOM 701 C C . SER A 1 86 ? -7.767 7.156 -4.857 1.00 98.00 86 SER A C 1
ATOM 703 O O . SER A 1 86 ? -6.708 7.159 -5.482 1.00 98.00 86 SER A O 1
ATOM 705 N N . TYR A 1 87 ? -8.890 7.654 -5.376 1.00 98.31 87 TYR A N 1
ATOM 706 C CA . TYR A 1 87 ? -8.974 8.198 -6.728 1.00 98.31 87 TYR A CA 1
ATOM 707 C C . TYR A 1 87 ? -8.006 9.368 -6.934 1.00 98.31 87 TYR A C 1
ATOM 709 O O . TYR A 1 87 ? -7.272 9.389 -7.920 1.00 98.31 87 TYR A O 1
ATOM 717 N N . ALA A 1 88 ? -7.938 10.308 -5.985 1.00 97.50 88 ALA A N 1
ATOM 718 C CA . ALA A 1 88 ? -6.997 11.422 -6.053 1.00 97.50 88 ALA A CA 1
ATOM 719 C C . ALA A 1 88 ? -5.536 10.941 -6.084 1.00 97.50 88 ALA A C 1
ATOM 721 O O . ALA A 1 88 ? -4.766 11.394 -6.929 1.00 97.50 88 ALA A O 1
ATOM 722 N N . MET A 1 89 ? -5.148 9.988 -5.229 1.00 96.31 89 MET A N 1
ATOM 723 C CA . MET A 1 89 ? -3.797 9.411 -5.269 1.00 96.31 89 MET A CA 1
ATOM 724 C C . MET A 1 89 ? -3.501 8.755 -6.620 1.00 96.31 89 MET A C 1
ATOM 726 O O . MET A 1 89 ? -2.442 8.991 -7.199 1.00 96.31 89 MET A O 1
ATOM 730 N N . HIS A 1 90 ? -4.444 7.986 -7.161 1.00 97.62 90 HIS A N 1
ATOM 731 C CA . HIS A 1 90 ? -4.250 7.306 -8.437 1.00 97.62 90 HIS A CA 1
ATOM 732 C C . HIS A 1 90 ? -4.085 8.301 -9.593 1.00 97.62 90 HIS A C 1
ATOM 734 O O . HIS A 1 90 ? -3.159 8.171 -10.389 1.00 97.62 90 HIS A O 1
ATOM 740 N N . MET A 1 91 ? -4.926 9.334 -9.661 1.00 97.31 91 MET A N 1
ATOM 741 C CA . MET A 1 91 ? -4.905 10.294 -10.770 1.00 97.31 91 MET A CA 1
ATOM 742 C C . MET A 1 91 ? -3.769 11.314 -10.680 1.00 97.31 91 MET A C 1
ATOM 744 O O . MET A 1 91 ? -3.222 11.704 -11.708 1.00 97.31 91 MET A O 1
ATOM 748 N N . TYR A 1 92 ? -3.408 11.759 -9.474 1.00 95.88 92 TYR A N 1
ATOM 749 C CA . TYR A 1 92 ? -2.435 12.843 -9.296 1.00 95.88 92 TYR A CA 1
ATOM 750 C C . TYR A 1 92 ? -1.037 12.370 -8.906 1.00 95.88 92 TYR A C 1
ATOM 752 O O . TYR A 1 92 ? -0.083 13.128 -9.077 1.00 95.88 92 TYR A O 1
ATOM 760 N N . LEU A 1 93 ? -0.890 11.142 -8.402 1.00 94.00 93 LEU A N 1
ATOM 761 C CA . LEU A 1 93 ? 0.411 10.579 -8.035 1.00 94.00 93 LEU A CA 1
ATOM 762 C C . LEU A 1 93 ? 0.766 9.385 -8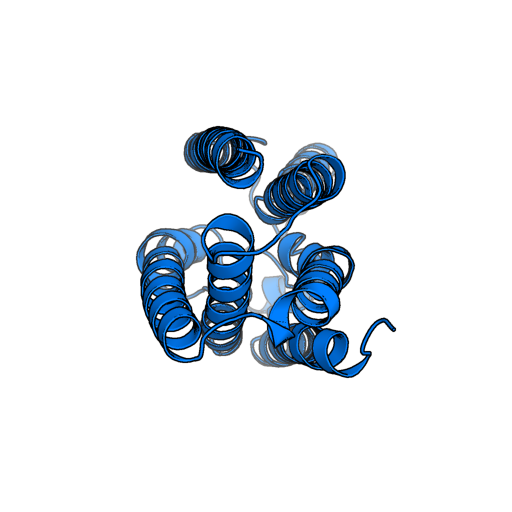.916 1.00 94.00 93 LEU A C 1
ATOM 764 O O . LEU A 1 93 ? 1.833 9.393 -9.526 1.00 94.00 93 LEU A O 1
ATOM 768 N N . TYR A 1 94 ? -0.117 8.387 -9.015 1.00 95.44 94 TYR A N 1
ATOM 769 C CA . TYR A 1 94 ? 0.249 7.122 -9.658 1.00 95.44 94 TYR A CA 1
ATOM 770 C C . TYR A 1 94 ? 0.330 7.283 -11.170 1.00 95.44 94 TYR A C 1
ATOM 772 O O . TYR A 1 94 ? 1.383 7.026 -11.730 1.00 95.44 94 TYR A O 1
ATOM 780 N N . VAL A 1 95 ? -0.709 7.799 -11.835 1.00 97.56 95 VAL A N 1
ATOM 781 C CA . VAL A 1 95 ? -0.696 7.982 -13.297 1.00 97.56 95 VAL A CA 1
ATOM 782 C C . VAL A 1 95 ? 0.488 8.853 -13.756 1.00 97.56 95 VAL A C 1
ATOM 784 O O . VAL A 1 95 ? 1.236 8.411 -14.631 1.00 97.56 95 VAL A O 1
ATOM 787 N N . PRO A 1 96 ? 0.764 10.033 -13.156 1.00 96.50 96 PRO A N 1
ATOM 788 C CA . PRO A 1 96 ? 1.955 10.808 -13.506 1.00 96.50 96 PRO A CA 1
ATOM 789 C C . PRO A 1 96 ? 3.276 10.097 -13.180 1.00 96.50 96 PRO A C 1
ATOM 791 O O . PRO A 1 96 ? 4.272 10.311 -13.874 1.00 96.50 96 PRO A O 1
ATOM 794 N N . GLY A 1 97 ? 3.304 9.274 -12.127 1.00 93.94 97 GLY A N 1
ATOM 795 C CA . GLY A 1 97 ? 4.440 8.426 -11.766 1.00 93.94 97 GLY A CA 1
ATOM 796 C C . GLY A 1 97 ? 4.701 7.329 -12.799 1.00 93.94 97 GLY A C 1
ATOM 797 O O . GLY A 1 97 ? 5.833 7.201 -13.262 1.00 93.94 97 GLY A O 1
ATOM 798 N N . GLY A 1 98 ? 3.653 6.630 -13.235 1.00 95.88 98 GLY A N 1
ATOM 799 C CA . GLY A 1 98 ? 3.677 5.578 -14.251 1.00 95.88 98 GLY A CA 1
ATOM 800 C C . GLY A 1 98 ? 4.103 6.066 -15.634 1.00 95.88 98 GLY A C 1
ATOM 801 O O . GLY A 1 98 ? 4.683 5.314 -16.407 1.00 95.88 98 GLY A O 1
ATOM 802 N N . MET A 1 99 ? 3.920 7.352 -15.950 1.00 95.88 99 MET A N 1
ATOM 803 C CA . MET A 1 99 ? 4.525 7.935 -17.159 1.00 95.88 99 MET A CA 1
ATOM 804 C C . MET A 1 99 ? 6.055 8.043 -17.074 1.00 95.88 99 MET A C 1
ATOM 806 O O . MET A 1 99 ? 6.724 8.084 -18.103 1.00 95.88 99 MET A O 1
ATOM 810 N N . LYS A 1 100 ? 6.618 8.153 -15.864 1.00 95.00 100 LYS A N 1
ATOM 811 C CA . LYS A 1 100 ? 8.070 8.273 -15.646 1.00 95.00 100 LYS A CA 1
ATOM 812 C C . LYS A 1 100 ? 8.716 6.910 -15.464 1.00 95.00 100 LYS A C 1
ATOM 814 O O . LYS A 1 100 ? 9.763 6.656 -16.051 1.00 95.00 100 LYS A O 1
ATOM 819 N N . ILE A 1 101 ? 8.105 6.074 -14.628 1.00 96.19 101 ILE A N 1
ATOM 820 C CA . ILE A 1 101 ? 8.517 4.704 -14.330 1.00 96.19 101 ILE A CA 1
ATOM 821 C C . ILE A 1 101 ? 7.271 3.832 -14.496 1.00 96.19 101 ILE A C 1
ATOM 823 O O . ILE A 1 101 ? 6.515 3.684 -13.537 1.00 96.19 101 ILE A O 1
ATOM 827 N N . PRO A 1 102 ? 7.042 3.292 -15.704 1.00 97.44 102 PRO A N 1
ATOM 828 C CA . PRO A 1 102 ? 5.910 2.417 -15.968 1.00 97.44 102 PRO A CA 1
ATOM 829 C C . PRO A 1 102 ? 5.903 1.221 -15.023 1.00 97.44 102 PRO A C 1
ATOM 831 O O . PRO A 1 102 ? 6.949 0.620 -14.759 1.00 97.44 102 PRO A O 1
ATOM 834 N N . GLU A 1 103 ? 4.728 0.848 -14.538 1.00 97.31 103 GLU A N 1
ATOM 835 C CA . GLU A 1 103 ? 4.551 -0.277 -13.628 1.00 97.31 103 GLU A CA 1
ATOM 836 C C . GLU A 1 103 ? 3.172 -0.920 -13.789 1.00 97.31 103 GLU A C 1
ATOM 838 O O . GLU A 1 103 ? 2.324 -0.4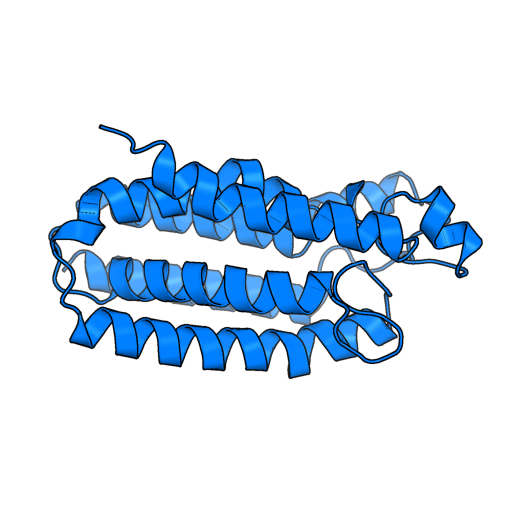23 -14.528 1.00 97.31 103 GLU A O 1
ATOM 843 N N . ALA A 1 104 ? 2.957 -2.061 -13.137 1.00 97.44 104 ALA A N 1
ATOM 844 C CA . ALA A 1 104 ? 1.779 -2.897 -13.344 1.00 97.44 104 ALA A CA 1
ATOM 845 C C . ALA A 1 104 ? 0.435 -2.178 -13.132 1.00 97.44 104 ALA A C 1
ATOM 847 O O . ALA A 1 104 ? -0.548 -2.555 -13.769 1.00 97.44 104 ALA A O 1
ATOM 848 N N . HIS A 1 105 ? 0.355 -1.175 -12.254 1.00 98.44 105 HIS A N 1
ATOM 849 C CA . HIS A 1 105 ? -0.880 -0.431 -11.982 1.00 98.44 105 HIS A CA 1
ATOM 850 C C . HIS A 1 105 ? -1.044 0.785 -12.897 1.00 98.44 105 HIS A C 1
ATOM 852 O O . HIS A 1 105 ? -2.176 1.176 -13.200 1.00 98.44 105 HIS A O 1
ATOM 858 N N . THR A 1 106 ? 0.066 1.372 -13.347 1.00 98.06 106 THR A N 1
ATOM 859 C CA . THR A 1 106 ? 0.095 2.585 -14.163 1.00 98.06 106 THR A CA 1
ATOM 860 C C . THR A 1 106 ? 1.200 2.563 -15.213 1.00 98.06 106 THR A C 1
ATOM 862 O O . THR A 1 106 ? 2.393 2.549 -14.918 1.00 98.06 106 THR A O 1
ATOM 865 N N . HIS A 1 107 ? 0.795 2.636 -16.476 1.00 97.12 107 HIS A N 1
ATOM 866 C CA . HIS A 1 107 ? 1.685 2.840 -17.614 1.00 97.12 107 HIS A CA 1
ATOM 867 C C . HIS A 1 107 ? 0.903 3.491 -18.760 1.00 97.12 107 HIS A C 1
ATOM 869 O O . HIS A 1 107 ? -0.319 3.628 -18.690 1.00 97.12 107 HIS A O 1
ATOM 875 N N . ASP A 1 108 ? 1.605 3.962 -19.792 1.00 95.62 108 ASP A N 1
ATOM 876 C CA . ASP A 1 108 ? 1.000 4.590 -20.979 1.00 95.62 108 ASP A CA 1
ATOM 877 C C . ASP A 1 108 ? 0.084 5.797 -20.660 1.00 95.62 108 ASP A C 1
ATOM 879 O O . ASP A 1 108 ? -0.828 6.132 -21.413 1.00 95.62 108 ASP A O 1
ATOM 883 N N . GLY A 1 109 ? 0.323 6.470 -19.526 1.00 96.25 109 GLY A N 1
ATOM 884 C CA . GLY A 1 109 ? -0.461 7.627 -19.080 1.00 96.25 109 GLY A CA 1
ATOM 885 C C . GLY A 1 109 ? -1.855 7.291 -18.544 1.00 96.25 109 GLY A C 1
ATOM 886 O O . GLY A 1 109 ? -2.693 8.187 -18.443 1.00 96.25 109 GLY A O 1
ATOM 887 N N . MET A 1 110 ? -2.119 6.032 -18.184 1.00 97.88 110 MET A N 1
ATOM 888 C CA . MET A 1 110 ? -3.426 5.591 -17.698 1.00 97.88 110 MET A CA 1
ATOM 889 C C . MET A 1 110 ? -3.340 4.559 -16.566 1.00 97.88 110 MET A C 1
ATOM 891 O O . MET A 1 110 ? -2.290 3.973 -16.306 1.00 97.88 110 MET A O 1
ATOM 895 N N . LEU A 1 111 ? -4.469 4.345 -15.878 1.00 98.31 111 LEU A N 1
ATOM 896 C CA . LEU A 1 111 ? -4.636 3.197 -14.986 1.00 98.31 111 LEU A CA 1
ATOM 897 C C . LEU A 1 111 ? -4.834 1.924 -15.810 1.00 98.31 111 LEU A C 1
ATOM 899 O O . LEU A 1 111 ? -5.696 1.880 -16.692 1.00 98.31 111 LEU A O 1
ATOM 903 N N . THR A 1 112 ? -4.092 0.878 -15.466 1.00 98.50 112 THR A N 1
ATOM 904 C CA . THR A 1 112 ? -4.296 -0.471 -16.002 1.00 98.50 112 THR A CA 1
ATOM 905 C C . THR A 1 112 ? -5.481 -1.151 -15.316 1.00 98.50 112 THR A C 1
ATOM 907 O O . THR A 1 112 ? -6.073 -0.624 -14.367 1.00 98.50 112 THR A O 1
ATOM 910 N N . THR A 1 113 ? -5.811 -2.376 -15.735 1.00 98.56 113 THR A N 1
ATOM 911 C CA . THR A 1 113 ? -6.815 -3.178 -15.015 1.00 98.56 113 THR A CA 1
ATOM 912 C C . THR A 1 113 ? -6.382 -3.459 -13.572 1.00 98.56 113 THR A C 1
ATOM 914 O O . THR A 1 113 ? -7.197 -3.345 -12.655 1.00 98.56 113 THR A O 1
ATOM 917 N N . ALA A 1 114 ? -5.098 -3.763 -13.347 1.00 98.50 114 ALA A N 1
ATOM 918 C CA . ALA A 1 114 ? -4.558 -3.928 -11.999 1.00 98.50 114 ALA A CA 1
ATOM 919 C C . ALA A 1 114 ? -4.666 -2.622 -11.195 1.00 98.50 114 ALA A C 1
ATOM 921 O O . ALA A 1 114 ? -5.083 -2.656 -10.040 1.00 98.50 114 ALA A O 1
ATOM 922 N N . GLY A 1 115 ? -4.402 -1.466 -11.814 1.00 98.38 115 GLY A N 1
ATOM 923 C CA . GLY A 1 115 ? -4.551 -0.163 -11.162 1.00 98.38 115 GLY A CA 1
ATOM 924 C C . GLY A 1 115 ? -5.978 0.160 -10.730 1.00 98.38 115 GLY A C 1
ATOM 925 O O . GLY A 1 115 ? -6.186 0.670 -9.631 1.00 98.38 115 GLY A O 1
ATOM 926 N N . TRP A 1 116 ? -6.985 -0.202 -11.526 1.00 98.62 116 TRP A N 1
ATOM 927 C CA . TRP A 1 116 ? -8.383 -0.063 -11.105 1.00 98.62 116 TRP A CA 1
ATOM 928 C C . TRP A 1 116 ? -8.738 -0.971 -9.925 1.00 98.62 116 TRP A C 1
ATOM 930 O O . TRP A 1 116 ? -9.433 -0.536 -9.006 1.00 98.62 116 TRP A O 1
ATOM 940 N N . ILE A 1 117 ? -8.244 -2.212 -9.908 1.00 98.56 117 ILE A N 1
ATOM 941 C CA . ILE A 1 117 ? -8.444 -3.121 -8.769 1.00 98.56 117 ILE A CA 1
ATOM 942 C C . ILE A 1 117 ? -7.767 -2.554 -7.517 1.00 98.56 117 ILE A C 1
ATOM 944 O O . ILE A 1 117 ? -8.393 -2.514 -6.456 1.00 98.56 117 ILE A O 1
ATOM 948 N N . HIS A 1 118 ? -6.532 -2.064 -7.650 1.00 98.50 118 HIS A N 1
ATOM 949 C CA . HIS A 1 118 ? -5.790 -1.420 -6.570 1.00 98.50 118 HIS A CA 1
ATOM 950 C C . HIS A 1 118 ? -6.539 -0.204 -6.009 1.00 98.50 118 HIS A C 1
ATOM 952 O O . HIS A 1 118 ? -6.637 -0.043 -4.795 1.00 98.50 118 HIS A O 1
ATOM 958 N N . LEU A 1 119 ? -7.161 0.612 -6.863 1.00 98.38 119 LEU A N 1
ATOM 959 C CA . LEU A 1 119 ? -7.950 1.771 -6.444 1.00 98.38 119 LEU A CA 1
ATOM 960 C C . LEU A 1 119 ? -9.099 1.392 -5.505 1.00 98.38 119 LEU A C 1
ATOM 962 O O . LEU A 1 119 ? -9.272 2.020 -4.450 1.00 98.38 119 LEU A O 1
ATOM 966 N N . PHE A 1 120 ? -9.878 0.368 -5.856 1.00 98.44 120 PHE A N 1
ATOM 967 C CA . PHE A 1 120 ? -10.981 -0.106 -5.014 1.00 98.44 120 PHE A CA 1
ATOM 968 C C . PHE A 1 120 ? -10.486 -0.837 -3.764 1.00 98.44 120 PHE A C 1
ATOM 970 O O . PHE A 1 120 ? -11.052 -0.662 -2.685 1.00 98.44 120 PHE A O 1
ATOM 977 N N . TYR A 1 121 ? -9.400 -1.596 -3.881 1.00 98.06 121 TYR A N 1
ATOM 978 C CA . TYR A 1 121 ? -8.727 -2.219 -2.744 1.00 98.06 121 TYR A CA 1
ATOM 979 C C . TYR A 1 121 ? -8.272 -1.168 -1.712 1.00 98.06 121 TYR A C 1
ATOM 981 O O . TYR A 1 121 ? -8.636 -1.246 -0.536 1.00 98.06 121 TYR A O 1
ATOM 989 N N . MET A 1 122 ? -7.589 -0.114 -2.164 1.00 98.00 122 MET A N 1
ATOM 990 C CA . MET A 1 122 ? -7.158 1.011 -1.330 1.00 98.00 122 MET A CA 1
ATOM 991 C C . MET A 1 122 ? -8.338 1.783 -0.744 1.00 98.00 122 MET A C 1
ATOM 993 O O . MET A 1 122 ? -8.271 2.228 0.397 1.00 98.00 122 MET A O 1
ATOM 997 N N . THR A 1 123 ? -9.446 1.906 -1.481 1.00 98.38 123 THR A N 1
ATOM 998 C CA . THR A 1 123 ? -10.683 2.518 -0.968 1.00 98.38 123 THR A CA 1
ATOM 999 C C . THR A 1 123 ? -11.177 1.793 0.283 1.00 98.38 123 THR A C 1
ATOM 1001 O O . THR A 1 123 ? -11.460 2.436 1.295 1.00 98.38 123 THR A O 1
ATOM 1004 N N . ALA A 1 124 ? -11.237 0.458 0.239 1.00 98.06 124 ALA A N 1
ATOM 1005 C CA . ALA A 1 124 ? -11.645 -0.352 1.383 1.00 98.06 124 ALA A CA 1
ATOM 1006 C C . ALA A 1 124 ? -10.652 -0.228 2.549 1.00 98.06 124 ALA A C 1
ATOM 1008 O O . ALA A 1 124 ? -11.068 -0.016 3.686 1.00 98.06 124 ALA A O 1
ATOM 1009 N N . GLY A 1 125 ? -9.347 -0.291 2.266 1.00 98.00 125 GLY A N 1
ATOM 1010 C CA . GLY A 1 125 ? -8.301 -0.126 3.277 1.00 98.00 125 GLY A CA 1
ATOM 1011 C C . GLY A 1 125 ? -8.355 1.230 3.989 1.00 98.00 125 GLY A C 1
ATOM 1012 O O . GLY A 1 125 ? -8.347 1.293 5.217 1.00 98.00 125 GLY A O 1
ATOM 1013 N N . ILE A 1 126 ? -8.484 2.326 3.234 1.00 98.31 126 ILE A N 1
ATOM 1014 C CA . ILE A 1 126 ? -8.604 3.681 3.794 1.00 98.31 126 ILE A CA 1
ATOM 1015 C C . ILE A 1 126 ? -9.879 3.806 4.629 1.00 98.31 126 ILE A C 1
ATOM 1017 O O . ILE A 1 126 ? -9.827 4.369 5.718 1.00 98.31 126 ILE A O 1
ATOM 1021 N N . ALA A 1 127 ? -11.009 3.266 4.165 1.00 98.31 127 ALA A N 1
ATOM 1022 C CA . ALA A 1 127 ? -12.261 3.314 4.918 1.00 98.31 127 ALA A CA 1
ATOM 1023 C C . ALA A 1 127 ? -12.148 2.596 6.274 1.00 98.31 127 ALA A C 1
ATOM 1025 O O . ALA A 1 127 ? -12.573 3.141 7.292 1.00 98.31 127 ALA A O 1
ATOM 1026 N N . VAL A 1 128 ? -11.524 1.414 6.305 1.00 98.06 128 VAL A N 1
ATOM 1027 C CA . VAL A 1 128 ? -11.256 0.660 7.544 1.00 98.06 128 VAL A CA 1
ATOM 1028 C C . VAL A 1 128 ? -10.379 1.465 8.499 1.00 98.06 128 VAL A C 1
ATOM 1030 O O . VAL A 1 128 ? -10.689 1.551 9.684 1.00 98.06 128 VAL A O 1
ATOM 1033 N N . LEU A 1 129 ? -9.319 2.098 7.994 1.00 97.81 129 LEU A N 1
ATOM 1034 C CA . LEU A 1 129 ? -8.437 2.938 8.807 1.00 97.81 129 LEU A CA 1
ATOM 1035 C C . LEU A 1 129 ? -9.151 4.184 9.342 1.00 97.81 129 LEU A C 1
ATOM 1037 O O . LEU A 1 129 ? -8.990 4.530 10.509 1.00 97.81 129 LEU A O 1
ATOM 1041 N N . VAL A 1 130 ? -9.968 4.843 8.519 1.00 97.06 130 VAL A N 1
ATOM 1042 C CA . VAL A 1 130 ? -10.788 5.988 8.941 1.00 97.06 130 VAL A CA 1
ATOM 1043 C C . VAL A 1 130 ? -11.720 5.586 10.078 1.00 97.06 130 VAL A C 1
ATOM 1045 O O . VAL A 1 130 ? -11.777 6.284 11.086 1.00 97.06 130 VAL A O 1
ATOM 1048 N N . LEU A 1 131 ? -12.412 4.452 9.950 1.00 97.19 131 LEU A N 1
ATOM 1049 C CA . LEU A 1 131 ? -13.285 3.948 11.009 1.00 97.19 131 LEU A CA 1
ATOM 1050 C C . LEU A 1 131 ? -12.494 3.575 12.260 1.00 97.19 131 LEU A C 1
ATOM 1052 O O . LEU A 1 131 ? -12.906 3.941 13.351 1.00 97.19 131 LEU A O 1
ATOM 1056 N N . PHE A 1 132 ? -11.339 2.927 12.117 1.00 96.69 132 PHE A N 1
ATOM 1057 C CA . PHE A 1 132 ? -10.490 2.577 13.254 1.00 96.69 132 PHE A CA 1
ATOM 1058 C C . PHE A 1 132 ? -10.043 3.798 14.068 1.00 96.69 132 PHE A C 1
ATOM 1060 O O . PHE A 1 132 ? -10.050 3.739 15.288 1.00 96.69 132 PHE A O 1
ATOM 1067 N N . TYR A 1 133 ? -9.658 4.904 13.425 1.00 95.94 133 TYR A N 1
ATOM 1068 C CA . TYR A 1 133 ? -9.168 6.080 14.158 1.00 95.94 133 TYR A CA 1
ATOM 1069 C C . TYR A 1 133 ? -10.265 7.065 14.579 1.00 95.94 133 TYR A C 1
ATOM 1071 O O . TYR A 1 133 ? -10.054 7.825 15.525 1.00 95.94 133 TYR A O 1
ATOM 1079 N N . LEU A 1 134 ? -11.389 7.126 13.857 1.00 95.00 134 LEU A N 1
ATOM 1080 C CA . LEU A 1 134 ? -12.388 8.190 14.028 1.00 95.00 134 LEU A CA 1
ATOM 1081 C C . LEU A 1 134 ? -13.766 7.700 14.475 1.00 95.00 134 LEU A C 1
ATOM 1083 O O . LEU A 1 134 ? -14.554 8.522 14.948 1.00 95.00 134 LEU A O 1
ATOM 1087 N N . ALA A 1 135 ? -14.099 6.415 14.311 1.00 93.25 135 ALA A N 1
ATOM 1088 C CA . ALA A 1 135 ? -15.364 5.908 14.826 1.00 93.25 135 ALA A CA 1
ATOM 1089 C C . ALA A 1 135 ? -15.307 5.819 16.361 1.00 93.25 135 ALA A C 1
ATOM 1091 O O . ALA A 1 135 ? -14.244 5.556 16.926 1.00 93.25 135 ALA A O 1
ATOM 1092 N N . PRO A 1 136 ? -16.437 6.016 17.059 1.00 85.06 136 PRO A N 1
ATOM 1093 C CA . PRO A 1 136 ? -16.502 5.776 18.493 1.00 85.06 136 PRO A CA 1
ATOM 1094 C C . PRO A 1 136 ? -16.292 4.285 18.801 1.00 85.06 136 PRO A C 1
ATOM 1096 O O . PRO A 1 136 ? -17.217 3.478 18.711 1.00 85.06 136 PRO A O 1
ATOM 1099 N N . SER A 1 137 ? -15.074 3.914 19.179 1.00 82.94 137 SER A N 1
ATOM 1100 C CA . SER A 1 137 ? -14.733 2.571 19.652 1.00 82.94 137 SER A CA 1
ATOM 1101 C C . SER A 1 137 ? -13.718 2.640 20.786 1.00 82.94 137 SER A C 1
ATOM 1103 O O . SER A 1 137 ? -12.942 3.584 20.907 1.00 82.94 137 SER A O 1
ATOM 1105 N N . ILE A 1 138 ? -13.761 1.638 21.666 1.00 82.88 138 ILE A N 1
ATOM 1106 C CA . ILE A 1 138 ? -12.816 1.531 22.775 1.00 82.88 138 ILE A CA 1
ATOM 1107 C C . ILE A 1 138 ? -11.559 0.856 22.235 1.00 82.88 138 ILE A C 1
ATOM 1109 O O . ILE A 1 138 ? -11.549 -0.354 22.011 1.00 82.88 138 ILE A O 1
ATOM 1113 N N . HIS A 1 139 ? -10.501 1.639 22.056 1.00 89.81 139 HIS A N 1
ATOM 1114 C CA . HIS A 1 139 ? -9.186 1.131 21.683 1.00 89.81 139 HIS A CA 1
ATOM 1115 C C . HIS A 1 139 ? -8.245 1.193 22.875 1.00 89.81 139 HIS A C 1
ATOM 1117 O O . HIS A 1 139 ? -8.207 2.178 23.614 1.00 89.81 139 HIS A O 1
ATOM 1123 N N . SER A 1 140 ? -7.431 0.155 23.053 1.00 94.81 140 SER A N 1
ATOM 1124 C CA . SER A 1 140 ? -6.306 0.285 23.977 1.00 94.81 140 SER A CA 1
ATOM 1125 C C . SER A 1 140 ? -5.222 1.166 23.339 1.00 94.81 140 SER A C 1
ATOM 1127 O O . SER A 1 140 ? -4.969 1.035 22.138 1.00 94.81 140 SER A O 1
ATOM 1129 N N . PRO A 1 141 ? -4.508 2.014 24.102 1.00 95.00 141 PRO A N 1
ATOM 1130 C CA . PRO A 1 141 ? -3.410 2.799 23.541 1.00 95.00 141 PRO A CA 1
ATOM 1131 C C . PRO A 1 141 ? -2.351 1.943 22.837 1.00 95.00 141 PRO A C 1
ATOM 1133 O O . PRO A 1 141 ? -1.852 2.313 21.778 1.00 95.00 141 PRO A O 1
ATOM 1136 N N . ALA A 1 142 ? -2.045 0.766 23.388 1.00 96.62 142 ALA A N 1
ATOM 1137 C CA . ALA A 1 142 ? -1.090 -0.170 22.802 1.00 96.62 142 ALA A CA 1
ATOM 1138 C C . ALA A 1 142 ? -1.524 -0.670 21.414 1.00 96.62 142 ALA A C 1
ATOM 1140 O O . ALA A 1 142 ? -0.690 -0.781 20.515 1.00 96.62 142 ALA A O 1
ATOM 1141 N N . GLU A 1 143 ? -2.815 -0.943 21.227 1.00 96.31 143 GLU A N 1
ATOM 1142 C CA . GLU A 1 143 ? -3.366 -1.347 19.934 1.00 96.31 143 GLU A CA 1
ATOM 1143 C C . GLU A 1 143 ? -3.224 -0.227 18.904 1.00 96.31 143 GLU A C 1
ATOM 1145 O O . GLU A 1 143 ? -2.665 -0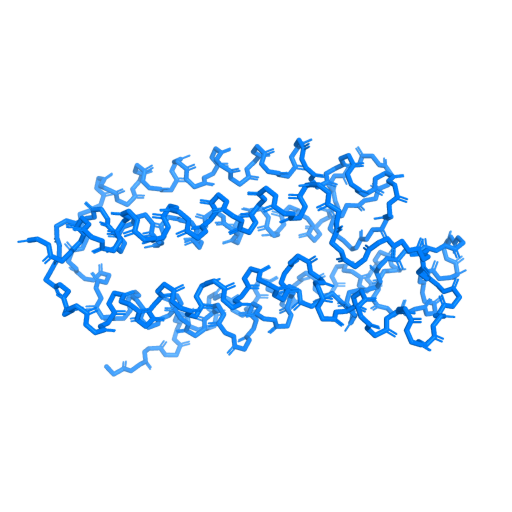.461 17.834 1.00 96.31 143 GLU A O 1
ATOM 1150 N N . VAL A 1 144 ? -3.644 0.995 19.248 1.00 96.19 144 VAL A N 1
ATOM 1151 C CA . VAL A 1 144 ? -3.553 2.162 18.357 1.00 96.19 144 VAL A CA 1
ATOM 1152 C C . VAL A 1 144 ? -2.111 2.376 17.891 1.00 96.19 144 VAL A C 1
ATOM 1154 O O . VAL A 1 144 ? -1.855 2.449 16.689 1.00 96.19 144 VAL A O 1
ATOM 1157 N N . TRP A 1 145 ? -1.146 2.376 18.816 1.00 95.81 145 TRP A N 1
ATOM 1158 C CA . TRP A 1 145 ? 0.272 2.530 18.478 1.00 95.81 145 TRP A CA 1
ATOM 1159 C C . TRP A 1 145 ? 0.821 1.379 17.635 1.00 95.81 145 TRP A C 1
ATOM 1161 O O . TRP A 1 145 ? 1.626 1.613 16.732 1.00 95.81 145 TRP A O 1
ATOM 1171 N N . THR A 1 146 ? 0.376 0.148 17.891 1.00 97.25 146 THR A N 1
ATOM 1172 C CA . THR A 1 146 ? 0.776 -1.016 17.092 1.00 97.25 146 THR A CA 1
ATOM 1173 C C . THR A 1 146 ? 0.256 -0.883 15.662 1.00 97.25 146 THR A C 1
ATOM 1175 O O . THR A 1 146 ? 1.038 -1.000 14.719 1.00 97.25 146 THR A O 1
ATOM 1178 N N . VAL A 1 147 ? -1.030 -0.563 15.483 1.00 96.88 147 VAL A N 1
ATOM 1179 C CA . VAL A 1 147 ? -1.638 -0.344 14.161 1.00 96.88 147 VAL A CA 1
ATOM 1180 C C . VAL A 1 147 ? -0.925 0.789 13.420 1.00 96.88 147 VAL A C 1
ATOM 1182 O O . VAL A 1 147 ? -0.566 0.617 12.255 1.00 96.88 147 VAL A O 1
ATOM 1185 N N . SER A 1 148 ? -0.644 1.916 14.082 1.00 97.19 148 SER A N 1
ATOM 1186 C CA . SER A 1 148 ? 0.115 3.021 13.480 1.00 97.19 148 SER A CA 1
ATOM 1187 C C . SER A 1 148 ? 1.524 2.612 13.062 1.00 97.19 148 SER A C 1
ATOM 1189 O O . SER A 1 148 ? 1.956 2.955 11.964 1.00 97.19 148 SER A O 1
ATOM 1191 N N . GLY A 1 149 ? 2.247 1.876 13.908 1.00 97.31 149 GLY A N 1
ATOM 1192 C CA . GLY A 1 149 ? 3.604 1.421 13.610 1.00 97.31 149 GLY A CA 1
ATOM 1193 C C . GLY A 1 149 ? 3.650 0.466 12.417 1.00 97.31 149 GLY A C 1
ATOM 1194 O O . GLY A 1 149 ? 4.476 0.640 11.520 1.00 97.31 149 GLY A O 1
ATOM 1195 N N . LEU A 1 150 ? 2.727 -0.500 12.362 1.00 97.94 150 LEU A N 1
ATOM 1196 C CA . LEU A 1 150 ? 2.606 -1.426 11.232 1.00 97.94 150 LEU A CA 1
ATOM 1197 C C . LEU A 1 150 ? 2.198 -0.699 9.947 1.00 97.94 150 LEU A C 1
ATOM 1199 O O . LEU A 1 150 ? 2.749 -0.981 8.885 1.00 97.94 150 LEU A O 1
ATOM 1203 N N . LEU A 1 151 ? 1.292 0.276 10.034 1.00 96.88 151 LEU A N 1
ATOM 1204 C CA . LEU A 1 151 ? 0.903 1.086 8.883 1.00 96.88 151 LEU A CA 1
ATOM 1205 C C . LEU A 1 151 ? 2.067 1.947 8.379 1.00 96.88 151 LEU A C 1
ATOM 1207 O O . LEU A 1 151 ? 2.326 1.987 7.180 1.00 96.88 151 LEU A O 1
ATOM 1211 N N . PHE A 1 152 ? 2.823 2.583 9.273 1.00 97.25 152 PHE A N 1
ATOM 1212 C CA . PHE A 1 152 ? 4.017 3.333 8.889 1.00 97.25 152 PHE A CA 1
ATOM 1213 C C . PHE A 1 152 ? 5.048 2.432 8.197 1.00 97.25 152 PHE A C 1
ATOM 1215 O O . PHE A 1 152 ? 5.562 2.786 7.135 1.00 97.25 152 PHE A O 1
ATOM 1222 N N . LEU A 1 153 ? 5.297 1.235 8.741 1.00 97.56 153 LEU A N 1
ATOM 1223 C CA . LEU A 1 153 ? 6.178 0.244 8.120 1.00 97.56 153 LEU A CA 1
ATOM 1224 C C . LEU A 1 153 ? 5.691 -0.163 6.722 1.00 97.56 153 LEU A C 1
ATOM 1226 O O . LEU A 1 153 ? 6.494 -0.209 5.790 1.00 97.56 153 LEU A O 1
ATOM 1230 N N . HIS A 1 154 ? 4.388 -0.408 6.558 1.00 97.56 154 HIS A N 1
ATOM 1231 C CA . HIS A 1 154 ? 3.787 -0.698 5.256 1.00 97.56 154 HIS A CA 1
ATOM 1232 C C . HIS A 1 154 ? 4.078 0.423 4.249 1.00 97.56 154 HIS A C 1
ATOM 1234 O O . HIS A 1 154 ? 4.559 0.146 3.157 1.00 97.56 154 HIS A O 1
ATOM 1240 N N . PHE A 1 155 ? 3.893 1.691 4.623 1.00 95.69 155 PHE A N 1
ATOM 1241 C CA . PHE A 1 155 ? 4.172 2.820 3.730 1.00 95.69 155 PHE A CA 1
ATOM 1242 C C . PHE A 1 155 ? 5.661 2.999 3.408 1.00 95.69 155 PHE A C 1
ATOM 1244 O O . PHE A 1 155 ? 5.998 3.368 2.284 1.00 95.69 155 PHE A O 1
ATOM 1251 N N . VAL A 1 156 ? 6.576 2.708 4.338 1.00 96.56 156 VAL A N 1
ATOM 1252 C CA . VAL A 1 156 ? 8.022 2.684 4.041 1.00 96.56 156 VAL A CA 1
ATOM 1253 C C . VAL A 1 156 ? 8.339 1.643 2.961 1.00 96.56 156 VAL A C 1
ATOM 1255 O O . VAL A 1 156 ? 9.128 1.908 2.053 1.00 96.56 156 VAL A O 1
ATOM 1258 N N . ILE A 1 157 ? 7.699 0.473 3.019 1.00 96.69 157 ILE A N 1
ATOM 1259 C CA . ILE A 1 157 ? 7.855 -0.576 2.003 1.00 96.69 157 ILE A CA 1
ATOM 1260 C C . ILE A 1 157 ? 7.165 -0.176 0.688 1.00 96.69 157 ILE A C 1
ATOM 1262 O O . ILE A 1 157 ? 7.766 -0.309 -0.379 1.00 96.69 157 ILE A O 1
ATOM 1266 N N . GLY A 1 158 ? 5.941 0.353 0.759 1.00 94.56 158 GLY A N 1
ATOM 1267 C CA . GLY A 1 158 ? 5.121 0.756 -0.388 1.00 94.56 158 GLY A CA 1
ATOM 1268 C C . GLY A 1 158 ? 5.662 1.962 -1.153 1.00 94.56 158 GLY A C 1
ATOM 1269 O O . GLY A 1 158 ? 5.496 2.044 -2.360 1.00 94.56 158 GLY A O 1
ATOM 1270 N N . THR A 1 159 ? 6.408 2.852 -0.496 1.00 93.50 159 THR A N 1
ATOM 1271 C CA . THR A 1 159 ? 7.182 3.923 -1.161 1.00 93.50 159 THR A CA 1
ATOM 1272 C C . THR A 1 159 ? 8.503 3.426 -1.758 1.00 93.50 159 THR A C 1
ATOM 1274 O O . THR A 1 159 ? 9.312 4.211 -2.260 1.00 93.50 159 THR A O 1
ATOM 1277 N N . HIS A 1 160 ? 8.727 2.110 -1.729 1.00 94.12 160 HIS A N 1
ATOM 1278 C CA . HIS A 1 160 ? 9.870 1.424 -2.314 1.00 94.12 160 HIS A CA 1
ATOM 1279 C C . HIS A 1 160 ? 11.225 1.824 -1.723 1.00 94.12 160 HIS A C 1
ATOM 1281 O O . HIS A 1 160 ? 12.242 1.562 -2.355 1.00 94.12 160 HIS A O 1
ATOM 1287 N N . VAL A 1 161 ? 11.301 2.394 -0.514 1.00 94.25 161 VAL A N 1
ATOM 1288 C CA . VAL A 1 161 ? 12.595 2.777 0.089 1.00 94.25 161 VAL A CA 1
ATOM 1289 C C . VAL A 1 161 ? 13.559 1.580 0.192 1.00 94.25 161 VAL A C 1
ATOM 1291 O O . VAL A 1 161 ? 14.680 1.692 -0.313 1.00 94.25 161 VAL A O 1
ATOM 1294 N N . PRO A 1 162 ? 13.160 0.404 0.730 1.00 95.75 162 PRO A N 1
ATOM 1295 C CA . PRO A 1 162 ? 14.042 -0.767 0.756 1.00 95.75 162 PRO A CA 1
ATOM 1296 C C . PRO A 1 162 ? 14.445 -1.241 -0.645 1.00 95.75 162 PRO A C 1
ATOM 1298 O O . PRO A 1 162 ? 15.592 -1.624 -0.878 1.00 95.75 162 PRO A O 1
ATOM 1301 N N . PHE A 1 163 ? 13.513 -1.178 -1.598 1.00 94.44 163 PHE A N 1
ATOM 1302 C CA . PHE A 1 163 ? 13.770 -1.567 -2.979 1.00 94.44 163 PHE A CA 1
ATOM 1303 C C . PHE A 1 163 ? 14.760 -0.613 -3.662 1.00 94.44 163 PHE A C 1
ATOM 1305 O O . PHE A 1 163 ? 15.702 -1.074 -4.298 1.00 94.44 163 PHE A O 1
ATOM 1312 N N . LYS A 1 164 ? 14.632 0.702 -3.465 1.00 93.56 164 LYS A N 1
ATOM 1313 C CA . LYS A 1 164 ? 15.566 1.708 -3.989 1.00 93.56 164 LYS A CA 1
ATOM 1314 C C . LYS A 1 164 ? 16.976 1.540 -3.408 1.00 93.56 164 LYS A C 1
ATOM 1316 O O . LYS A 1 164 ? 17.947 1.713 -4.139 1.00 93.56 164 LYS A O 1
ATOM 1321 N N . ILE A 1 165 ? 17.112 1.135 -2.138 1.00 95.25 165 ILE A N 1
ATOM 1322 C CA . ILE A 1 165 ? 18.413 0.747 -1.553 1.00 95.25 165 ILE A CA 1
ATOM 1323 C C . ILE A 1 165 ? 18.998 -0.453 -2.309 1.00 95.25 165 ILE A C 1
ATOM 1325 O O . ILE A 1 165 ? 20.160 -0.430 -2.712 1.00 95.25 165 ILE A O 1
ATOM 1329 N N . TRP A 1 166 ? 18.194 -1.492 -2.540 1.00 96.25 166 TRP A N 1
ATOM 1330 C CA . TRP A 1 166 ? 18.627 -2.670 -3.293 1.00 96.25 166 TRP A CA 1
ATOM 1331 C C . TRP A 1 166 ? 19.024 -2.323 -4.737 1.00 96.25 166 TRP A C 1
ATOM 1333 O O . TRP A 1 166 ? 20.076 -2.767 -5.197 1.00 96.25 166 TRP A O 1
ATOM 1343 N N . VAL A 1 167 ? 18.248 -1.479 -5.426 1.00 94.44 167 VAL A N 1
ATOM 1344 C CA . VAL A 1 167 ? 18.559 -0.961 -6.770 1.00 94.44 167 VAL A CA 1
ATOM 1345 C C . VAL A 1 167 ? 19.886 -0.209 -6.768 1.00 94.44 167 VAL A C 1
ATOM 1347 O O . VAL A 1 167 ? 20.713 -0.462 -7.638 1.00 94.44 167 VAL A O 1
ATOM 1350 N N . ALA A 1 168 ? 20.133 0.663 -5.787 1.00 94.44 168 ALA A N 1
ATOM 1351 C CA . ALA A 1 168 ? 21.387 1.414 -5.692 1.00 94.44 168 ALA A CA 1
ATOM 1352 C C . ALA A 1 168 ? 22.618 0.499 -5.549 1.00 94.44 168 ALA A C 1
ATOM 1354 O O . ALA A 1 168 ? 23.696 0.835 -6.031 1.00 94.44 168 ALA A O 1
ATOM 1355 N N . ILE A 1 169 ? 22.455 -0.670 -4.920 1.00 96.19 169 ILE A N 1
ATOM 1356 C CA . ILE A 1 169 ? 23.527 -1.658 -4.733 1.00 96.19 169 ILE A CA 1
ATOM 1357 C C . ILE A 1 169 ? 23.689 -2.562 -5.963 1.00 96.19 169 ILE A C 1
ATOM 1359 O O . ILE A 1 169 ? 24.809 -2.908 -6.333 1.00 96.19 169 ILE A O 1
ATOM 1363 N N . ARG A 1 170 ? 22.582 -3.011 -6.565 1.00 96.69 170 ARG A N 1
ATOM 1364 C CA . ARG A 1 170 ? 22.587 -4.059 -7.605 1.00 96.69 170 ARG A CA 1
ATOM 1365 C C . ARG A 1 170 ? 22.543 -3.523 -9.029 1.00 96.69 170 ARG A C 1
ATOM 1367 O O . ARG A 1 170 ? 22.887 -4.269 -9.938 1.00 96.69 170 ARG A O 1
ATOM 1374 N N . ASN A 1 171 ? 22.131 -2.271 -9.208 1.00 95.12 171 ASN A N 1
ATOM 1375 C CA . ASN A 1 171 ? 22.006 -1.578 -10.488 1.00 95.12 171 ASN A CA 1
ATOM 1376 C C . ASN A 1 171 ? 21.322 -2.425 -11.589 1.00 95.12 171 ASN A C 1
ATOM 1378 O O . ASN A 1 171 ? 21.932 -2.707 -12.623 1.00 95.12 171 ASN A O 1
ATOM 1382 N N . PRO A 1 172 ? 20.086 -2.909 -11.359 1.00 95.56 172 PRO A N 1
ATOM 1383 C CA . PRO A 1 172 ? 19.373 -3.727 -12.336 1.00 95.56 172 PRO A CA 1
ATOM 1384 C C . PRO A 1 172 ? 19.075 -2.940 -13.618 1.00 95.56 172 PRO A C 1
ATOM 1386 O O . PRO A 1 172 ? 18.579 -1.821 -13.567 1.00 95.56 172 PRO A O 1
ATOM 1389 N N . ILE A 1 173 ? 19.287 -3.564 -14.778 1.00 95.56 173 ILE A N 1
ATOM 1390 C CA . ILE A 1 173 ? 19.086 -2.920 -16.090 1.00 95.56 173 ILE A CA 1
ATOM 1391 C C . ILE A 1 173 ? 17.633 -2.510 -16.379 1.00 95.56 173 ILE A C 1
ATOM 1393 O O . ILE A 1 173 ? 17.395 -1.646 -17.212 1.00 95.56 173 ILE A O 1
ATOM 1397 N N . TRP A 1 174 ? 16.667 -3.138 -15.709 1.00 93.94 174 TRP A N 1
ATOM 1398 C CA . TRP A 1 174 ? 15.235 -2.952 -15.946 1.00 93.94 174 TRP A CA 1
ATOM 1399 C C . TRP A 1 174 ? 14.612 -1.844 -15.092 1.00 93.94 174 TRP A C 1
ATOM 1401 O O . TRP A 1 174 ? 13.438 -1.549 -15.278 1.00 93.94 174 TRP A O 1
ATOM 1411 N N . TYR A 1 175 ? 15.358 -1.216 -14.176 1.00 94.88 175 TYR A N 1
ATOM 1412 C CA . TYR A 1 175 ? 14.844 -0.137 -13.329 1.00 94.88 175 TYR A CA 1
ATOM 1413 C C . TYR A 1 175 ? 15.792 1.070 -13.348 1.00 94.88 175 TYR A C 1
ATOM 1415 O O . TYR A 1 175 ? 16.991 0.900 -13.121 1.00 94.88 175 TYR A O 1
ATOM 1423 N N . PRO A 1 176 ? 15.291 2.297 -13.577 1.00 91.12 176 PRO A N 1
ATOM 1424 C CA . PRO A 1 176 ? 16.146 3.474 -13.624 1.00 91.12 176 PRO A CA 1
ATOM 1425 C C . PRO A 1 176 ? 16.731 3.783 -12.241 1.00 91.12 176 PRO A C 1
ATOM 1427 O O . PRO A 1 176 ? 16.031 3.772 -11.227 1.00 91.12 176 PRO A O 1
ATOM 1430 N N . THR A 1 177 ? 18.024 4.098 -12.186 1.00 86.62 177 THR A N 1
ATOM 1431 C CA . THR A 1 177 ? 18.645 4.566 -10.944 1.00 86.62 177 THR A CA 1
ATOM 1432 C C . THR A 1 177 ? 18.139 5.960 -10.581 1.00 86.62 177 THR A C 1
ATOM 1434 O O . THR A 1 177 ? 17.853 6.799 -11.434 1.00 86.62 177 THR A O 1
ATOM 1437 N N . GLY A 1 178 ? 18.008 6.213 -9.282 1.00 84.81 178 GLY A N 1
ATOM 1438 C CA . GLY A 1 178 ? 17.513 7.474 -8.746 1.00 84.81 178 GLY A CA 1
ATOM 1439 C C . GLY A 1 178 ? 17.824 7.598 -7.255 1.00 84.81 178 GLY A C 1
ATOM 1440 O O . GLY A 1 178 ? 18.379 6.668 -6.662 1.00 84.81 178 GLY A O 1
ATOM 1441 N N . PRO A 1 179 ? 17.494 8.739 -6.628 1.00 83.00 179 PRO A N 1
ATOM 1442 C CA . PRO A 1 179 ? 17.697 8.914 -5.196 1.00 83.00 179 PRO A CA 1
ATOM 1443 C C . PRO A 1 179 ? 16.854 7.909 -4.397 1.00 83.00 179 PRO A C 1
ATOM 1445 O O . PRO A 1 179 ? 15.700 7.640 -4.734 1.00 83.00 179 PRO A O 1
ATOM 1448 N N . ILE A 1 180 ? 17.420 7.383 -3.302 1.00 81.62 180 ILE A N 1
ATOM 1449 C CA . ILE A 1 180 ? 16.719 6.451 -2.398 1.00 81.62 180 ILE A CA 1
ATOM 1450 C C . ILE A 1 180 ? 15.463 7.109 -1.812 1.00 81.62 180 ILE A C 1
ATOM 1452 O O . ILE A 1 180 ? 14.406 6.487 -1.738 1.00 81.62 180 ILE A O 1
ATOM 1456 N N . VAL A 1 181 ? 15.573 8.383 -1.436 1.00 82.94 181 VAL A N 1
ATOM 1457 C CA . VAL A 1 181 ? 14.458 9.211 -0.977 1.00 82.94 181 VAL A CA 1
ATOM 1458 C C . VAL A 1 181 ? 14.428 10.462 -1.841 1.00 82.94 181 VAL A C 1
ATOM 1460 O O . VAL A 1 181 ? 15.363 11.260 -1.829 1.00 82.94 181 VAL A O 1
ATOM 1463 N N . ASP A 1 182 ? 13.356 10.613 -2.607 1.00 87.44 182 ASP A N 1
ATOM 1464 C CA . ASP A 1 182 ? 13.034 11.849 -3.311 1.00 87.44 182 ASP A CA 1
ATOM 1465 C C . ASP A 1 182 ? 12.100 12.721 -2.457 1.00 87.44 182 ASP A C 1
ATOM 1467 O O . ASP A 1 182 ? 11.577 12.298 -1.422 1.00 87.44 182 ASP A O 1
ATOM 1471 N N . LEU A 1 183 ? 11.910 13.971 -2.883 1.00 88.12 183 LEU A N 1
ATOM 1472 C CA . LEU A 1 183 ? 11.066 14.927 -2.172 1.00 88.12 183 LEU A CA 1
ATOM 1473 C C . LEU A 1 183 ? 9.614 14.423 -1.992 1.00 88.12 183 LEU A C 1
ATOM 1475 O O . LEU A 1 183 ? 9.113 14.523 -0.870 1.00 88.12 183 LEU A O 1
ATOM 1479 N N . PRO A 1 184 ? 8.949 13.827 -3.009 1.00 87.50 184 PRO A N 1
ATOM 1480 C CA . PRO A 1 184 ? 7.645 13.187 -2.821 1.00 87.50 184 PRO A CA 1
ATOM 1481 C C . PRO A 1 184 ? 7.650 12.108 -1.734 1.00 87.50 184 PRO A C 1
ATOM 1483 O O . PRO A 1 184 ? 6.816 12.155 -0.836 1.00 87.50 184 PRO A O 1
ATOM 1486 N N . THR A 1 185 ? 8.622 11.190 -1.755 1.00 88.56 185 THR A N 1
ATOM 1487 C CA . THR A 1 185 ? 8.755 10.121 -0.752 1.00 88.56 185 THR A CA 1
ATOM 1488 C C . THR A 1 185 ? 8.902 10.705 0.654 1.00 88.56 185 THR A C 1
ATOM 1490 O O . THR A 1 185 ? 8.218 10.271 1.581 1.00 88.56 185 THR A O 1
ATOM 1493 N N . ALA A 1 186 ? 9.753 11.721 0.822 1.00 89.69 186 ALA A N 1
ATOM 1494 C CA . ALA A 1 186 ? 9.957 12.382 2.109 1.00 89.69 186 ALA A CA 1
ATOM 1495 C C . ALA A 1 186 ? 8.671 13.043 2.631 1.00 89.69 186 ALA A C 1
ATOM 1497 O O . ALA A 1 186 ? 8.326 12.867 3.800 1.00 89.69 186 ALA A O 1
ATOM 1498 N N . PHE A 1 187 ? 7.936 13.759 1.772 1.00 90.75 187 PHE A N 1
ATOM 1499 C CA . PHE A 1 187 ? 6.659 14.370 2.149 1.00 90.75 187 PHE A CA 1
ATOM 1500 C C . PHE A 1 187 ? 5.598 13.329 2.498 1.00 90.75 187 PHE A C 1
ATOM 1502 O O . PHE A 1 187 ? 4.896 13.505 3.492 1.00 90.75 187 PHE A O 1
ATOM 1509 N N . THR A 1 188 ? 5.499 12.237 1.736 1.00 89.69 188 THR A N 1
ATOM 1510 C CA . THR A 1 188 ? 4.565 11.144 2.033 1.00 89.69 188 THR A CA 1
ATOM 1511 C C . THR A 1 188 ? 4.866 10.524 3.393 1.00 89.69 188 THR A C 1
ATOM 1513 O O . THR A 1 188 ? 3.964 10.421 4.220 1.00 89.69 188 THR A O 1
ATOM 1516 N N . LEU A 1 189 ? 6.122 10.158 3.664 1.00 92.19 189 LEU A N 1
ATOM 1517 C CA . LEU A 1 189 ? 6.493 9.513 4.927 1.00 92.19 189 LEU A CA 1
ATOM 1518 C C . LEU A 1 189 ? 6.385 10.468 6.121 1.00 92.19 189 LEU A C 1
ATOM 1520 O O . LEU A 1 189 ? 5.853 10.084 7.161 1.00 92.19 189 LEU A O 1
ATOM 1524 N N . GLY A 1 190 ? 6.843 11.715 5.979 1.00 92.19 190 GLY A N 1
ATOM 1525 C CA . GLY A 1 190 ? 6.757 12.721 7.039 1.00 92.19 190 GLY A CA 1
ATOM 1526 C C . GLY A 1 190 ? 5.316 13.132 7.346 1.00 92.19 190 GLY A C 1
ATOM 1527 O O . GLY A 1 190 ? 4.919 13.173 8.510 1.00 92.19 190 GLY A O 1
ATOM 1528 N N . GLY A 1 191 ? 4.515 13.379 6.306 1.00 92.31 191 GLY A N 1
ATOM 1529 C CA . GLY A 1 191 ? 3.097 13.710 6.435 1.00 92.31 191 GLY A CA 1
ATOM 1530 C C . GLY A 1 191 ? 2.292 12.567 7.048 1.00 92.31 191 GLY A C 1
ATOM 1531 O O . GLY A 1 191 ? 1.501 12.800 7.960 1.00 92.31 191 GLY A O 1
ATOM 1532 N N . LEU A 1 192 ? 2.548 11.326 6.621 1.00 91.56 192 LEU A N 1
ATOM 1533 C CA . LEU A 1 192 ? 1.933 10.146 7.219 1.00 91.56 192 LEU A CA 1
ATOM 1534 C C . LEU A 1 192 ? 2.328 9.988 8.688 1.00 91.56 192 LEU A C 1
ATOM 1536 O O . LEU A 1 192 ? 1.452 9.782 9.517 1.00 91.56 192 LEU A O 1
ATOM 1540 N N . ALA A 1 193 ? 3.613 10.101 9.031 1.00 92.75 193 ALA A N 1
ATOM 1541 C CA . ALA A 1 193 ? 4.060 9.987 10.418 1.00 92.75 193 ALA A CA 1
ATOM 1542 C C . ALA A 1 193 ? 3.361 11.018 11.316 1.00 92.75 193 ALA A C 1
ATOM 1544 O O . ALA A 1 193 ? 2.833 10.662 12.369 1.00 92.75 193 ALA A O 1
ATOM 1545 N N . ALA A 1 194 ? 3.293 12.277 10.874 1.00 93.19 194 ALA A N 1
ATOM 1546 C CA . ALA A 1 194 ? 2.589 13.331 11.596 1.00 93.19 194 ALA A CA 1
ATOM 1547 C C . ALA A 1 194 ? 1.087 13.032 11.740 1.00 93.19 194 ALA A C 1
ATOM 1549 O O . ALA A 1 194 ? 0.537 13.179 12.832 1.00 93.19 194 ALA A O 1
ATOM 1550 N N . ALA A 1 195 ? 0.435 12.569 10.667 1.00 93.50 195 ALA A N 1
ATOM 1551 C CA . ALA A 1 195 ? -0.976 12.196 10.690 1.00 93.50 195 ALA A CA 1
ATOM 1552 C C . ALA A 1 195 ? -1.242 11.031 11.653 1.00 93.50 195 ALA A C 1
ATOM 1554 O O . ALA A 1 195 ? -2.148 11.123 12.474 1.00 93.50 195 ALA A O 1
ATOM 1555 N N . LEU A 1 196 ? -0.430 9.971 11.608 1.00 92.81 196 LEU A N 1
ATOM 1556 C CA . LEU A 1 196 ? -0.570 8.816 12.495 1.00 92.81 196 LEU A CA 1
ATOM 1557 C C . LEU A 1 196 ? -0.334 9.195 13.955 1.00 92.81 196 LEU A C 1
ATOM 1559 O O . LEU A 1 196 ? -1.115 8.794 14.804 1.00 92.81 196 LEU A O 1
ATOM 1563 N N . ILE A 1 197 ? 0.668 10.024 14.261 1.00 93.19 197 ILE A N 1
ATOM 1564 C CA . ILE A 1 197 ? 0.873 10.530 15.628 1.00 93.19 197 ILE A CA 1
ATOM 1565 C C . ILE A 1 197 ? -0.351 11.327 16.094 1.00 93.19 197 ILE A C 1
ATOM 1567 O O . ILE A 1 197 ? -0.851 11.097 17.194 1.00 93.19 197 ILE A O 1
ATOM 1571 N N . GLY A 1 198 ? -0.854 12.247 15.266 1.00 93.06 198 GLY A N 1
ATOM 1572 C CA . GLY A 1 198 ? -2.023 13.062 15.597 1.00 93.06 198 GLY A CA 1
ATOM 1573 C C . GLY A 1 198 ? -3.285 12.226 15.827 1.00 93.06 198 GLY A C 1
ATOM 1574 O O . GLY A 1 198 ? -3.983 12.435 16.818 1.00 93.06 198 GLY A O 1
ATOM 1575 N N . LEU A 1 199 ? -3.546 11.254 14.951 1.00 91.62 199 LEU A N 1
ATOM 1576 C CA . LEU A 1 199 ? -4.680 10.334 15.058 1.00 91.62 199 LEU A CA 1
ATOM 1577 C C . LEU A 1 199 ? -4.552 9.411 16.270 1.00 91.62 199 LEU A C 1
ATOM 1579 O O . LEU A 1 199 ? -5.540 9.187 16.962 1.00 91.62 199 LEU A O 1
ATOM 1583 N N . SER A 1 200 ? -3.348 8.937 16.583 1.00 91.19 200 SER A N 1
ATOM 1584 C CA . SER A 1 200 ? -3.118 8.115 17.770 1.00 91.19 200 SER A CA 1
ATOM 1585 C C . SER A 1 200 ? -3.371 8.890 19.050 1.00 91.19 200 SER A C 1
ATOM 1587 O O . SER A 1 200 ? -4.078 8.411 19.927 1.00 91.19 200 SER A O 1
ATOM 1589 N N . LEU A 1 201 ? -2.883 10.130 19.130 1.00 90.81 201 LEU A N 1
ATOM 1590 C CA . LEU A 1 201 ? -3.158 11.017 20.262 1.00 90.81 201 LEU A CA 1
ATOM 1591 C C . LEU A 1 201 ? -4.634 11.409 20.382 1.00 90.81 201 LEU A C 1
ATOM 1593 O O . LEU A 1 201 ? -5.046 11.837 21.458 1.00 90.81 201 LEU A O 1
ATOM 1597 N N . TRP A 1 202 ? -5.405 11.342 19.296 1.00 89.44 202 TRP A N 1
ATOM 1598 C CA . TRP A 1 202 ? -6.850 11.553 19.306 1.00 89.44 202 TRP A CA 1
ATOM 1599 C C . TRP A 1 202 ? -7.590 10.309 19.803 1.00 89.44 202 TRP A C 1
ATOM 1601 O O . TRP A 1 202 ? -8.381 10.413 20.735 1.00 89.44 202 TRP A O 1
ATOM 1611 N N . ALA A 1 203 ? -7.291 9.143 19.229 1.00 87.44 203 ALA A N 1
ATOM 1612 C CA . ALA A 1 203 ? -7.981 7.884 19.505 1.00 87.44 203 ALA A CA 1
ATOM 1613 C C . ALA A 1 203 ? -7.748 7.340 20.927 1.00 87.44 203 ALA A C 1
ATOM 1615 O O . ALA A 1 203 ? -8.490 6.473 21.377 1.00 87.44 203 ALA A O 1
ATOM 1616 N N . THR A 1 204 ? -6.724 7.823 21.638 1.00 88.06 204 THR A N 1
ATOM 1617 C CA . THR A 1 204 ? -6.412 7.403 23.016 1.00 88.06 204 THR A CA 1
ATOM 1618 C C . THR A 1 204 ? -6.866 8.386 24.099 1.00 88.06 204 THR A C 1
ATOM 1620 O O . THR A 1 204 ? -6.409 8.263 25.237 1.00 88.06 204 THR A O 1
ATOM 1623 N N . ARG A 1 205 ? -7.666 9.402 23.757 1.00 85.56 205 ARG A N 1
ATOM 1624 C CA . ARG A 1 205 ? -8.274 10.331 24.727 1.00 85.56 205 ARG A CA 1
ATOM 1625 C C . ARG A 1 205 ? -9.591 9.784 25.248 1.00 85.56 205 ARG A C 1
ATOM 1627 O O . ARG A 1 205 ? -9.833 9.982 26.457 1.00 85.56 205 ARG A O 1
#

Secondary structure (DSSP, 8-state):
---HHHHHHHHHHHHHHHHHHHHTT-SSHHHHHHHSS--B-GGG-HHHHHIIIIIHHHHHHHHHHHGGG--HHHHHHHHHHHHHHHHHHIIIIIHHHHTTS-BSSEETTEE-HHHHHHHHHHHHHHHHHHHHHHSS----HHHHHHHHHHHHHHHHHHTTHHHHHHHHHH--TTS----SS-HHHHHHHHHHHHHHHHHHHHHT-

Radius of gyration: 17.47 Å; chains: 1; bounding box: 47×31×48 Å